Protein AF-0000000066264560 (afdb_homodimer)

GO terms:
  GO:0005576 extracellular region (C, EXP)

pLDDT: mean 88.4, std 17.58, range [31.19, 98.88]

InterPro domains:
  IPR000072 PDGF/VEGF domain [PF00341] (14-93)
  IPR000072 PDGF/VEGF domain [PS50278] (1-98)
  IPR000072 PDGF/VEGF domain [SM00141] (12-95)
  IPR000072 PDGF/VEGF domain [cd00135] (12-96)
  IPR023581 Platelet-derived growth factor, conserved site [PS00249] (37-49)
  IPR029034 Cystine-knot cytokine [G3DSA:2.10.90.10] (1-110)
  IPR029034 Cystine-knot cytokine [SSF57501] (2-97)
  IPR050507 Platelet-derived/Vascular endothelial growth factor [PTHR12025] (2-102)

Organism: Macrovipera lebetinus (NCBI:txid3148341)

Sequence (220 aa):
QVRPFPDVYQRSACQARETLVSILQEYPDEISDIFRPSCVAVLRCSGCCTDESLKCTPVGKHTVDMQIMRVNPRTQSSKMEVMKFTEHTACECRPRRKQGEPDGPKEKPRQVRPFPDVYQRSACQARETLVSILQEYPDEISDIFRPSCVAVLRCSGCCTDESLKCTPVGKHTVDMQIMRVNPRTQSSKMEVMKFTEHTACECRPRRKQGEPDGPKEKPR

Se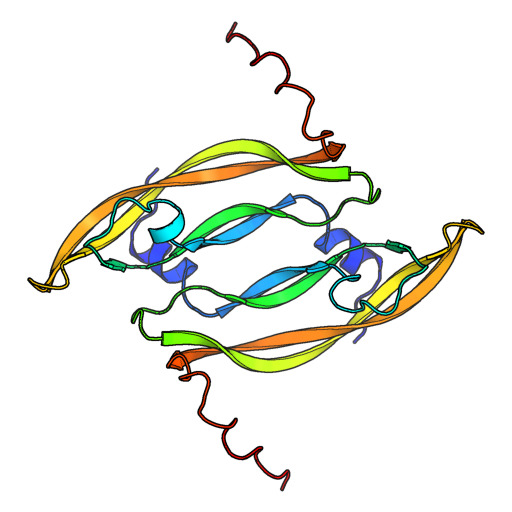condary structure (DSSP, 8-state):
-EEPHHHHHHHHBSEEEEEEEEHHHH-TT--S-EEESSEEEEEEEE-B-SSTTEEEEEEEEEEEEEEEEEE-TTT--EEEEEEEEEEEEEEEEEE---TTS---------/-EEPHHHHHHHHBSEEEEEEEEHHHH-TT--S-EEESSEEEEEEEE-B-SSTTEEEEEEEEEEEEEEEEEE-TTT--EEEEEEEEEEEEEEEEEE---TTS---------

Nearest PDB structures (foldseek):
  1wq8-assembly1_A  TM=9.262E-01  e=1.398E-14  Vipera aspis aspis
  1wq9-assembly1_B  TM=9.396E-01  e=4.574E-14  Daboia russelii russelii
  3p9w-assembly4_G  TM=9.650E-01  e=6.970E-11  Homo sapiens
  2gnn-assembly1_B  TM=9.079E-01  e=6.702E-10  Orf virus (strain NZ2)
  2c7w-assembly1_B  TM=8.916E-01  e=1.370E-08  Homo sapiens

Solvent-accessible surface area (backbone atoms only — not comparable to full-atom values): 12345 Å² total; per-residue (Å²): 124,68,41,48,45,71,60,41,40,63,62,14,42,50,33,58,36,75,39,70,42,49,45,55,75,76,37,63,83,60,66,85,51,47,51,44,57,41,25,38,59,34,32,38,46,36,47,33,36,94,50,80,70,31,36,42,34,67,78,30,72,49,74,43,38,35,35,34,34,39,32,34,75,89,78,67,46,71,44,83,39,77,45,80,43,72,26,33,75,35,44,43,69,37,70,62,71,62,88,81,64,74,82,71,83,74,79,71,79,126,122,68,42,51,45,71,59,42,41,63,62,14,43,50,34,58,36,74,37,71,42,50,45,55,77,77,39,63,84,59,66,87,50,47,52,44,56,41,26,38,59,34,31,37,47,37,46,34,37,94,49,79,70,31,36,43,35,68,77,31,69,47,78,43,39,33,36,35,33,39,31,34,76,87,77,67,45,71,46,83,40,76,45,78,43,72,26,34,76,35,45,42,70,36,68,62,70,62,87,79,64,73,80,72,84,73,79,71,78,127

Radius of gyration: 20.83 Å; Cα contacts (8 Å, |Δi|>4): 476; chains: 2; bounding box: 60×54×43 Å

Structure (mmCIF, N/CA/C/O backbone):
data_AF-0000000066264560-model_v1
#
loop_
_entity.id
_entity.type
_entity.pdbx_description
1 polymer 'Snake venom vascular endothelial growth factor toxin ICPP'
#
loop_
_atom_site.group_PDB
_atom_site.id
_atom_site.type_symbol
_atom_site.label_atom_id
_atom_site.label_alt_id
_atom_site.label_comp_id
_atom_site.label_asym_id
_atom_site.label_entity_id
_atom_site.label_seq_id
_atom_site.pdbx_PDB_ins_code
_atom_site.Cartn_x
_atom_site.Cartn_y
_atom_site.Cartn_z
_atom_site.occupancy
_atom_site.B_iso_or_equiv
_atom_site.auth_seq_id
_atom_site.auth_comp_id
_atom_site.auth_asym_id
_atom_site.auth_atom_id
_atom_site.pdbx_PDB_model_num
ATOM 1 N N . GLN A 1 1 ? -14.328 -15.008 -13.453 1 91.25 1 GLN A N 1
ATOM 2 C CA . GLN A 1 1 ? -13.383 -14.641 -14.5 1 91.25 1 GLN A CA 1
ATOM 3 C C . GLN A 1 1 ? -11.953 -14.672 -13.984 1 91.25 1 GLN A C 1
ATOM 5 O O . GLN A 1 1 ? -11.68 -14.219 -12.875 1 91.25 1 GLN A O 1
ATOM 10 N N . VAL A 1 2 ? -11.109 -15.375 -14.828 1 97.62 2 VAL A N 1
ATOM 11 C CA . VAL A 1 2 ? -9.703 -15.523 -14.461 1 97.62 2 VAL A CA 1
ATOM 12 C C . VAL A 1 2 ? -8.891 -14.383 -15.062 1 97.62 2 VAL A C 1
ATOM 14 O O . VAL A 1 2 ? -8.961 -14.133 -16.266 1 97.62 2 VAL A O 1
ATOM 17 N N . ARG A 1 3 ? -8.148 -13.703 -14.273 1 98.44 3 ARG A N 1
ATOM 18 C CA . ARG A 1 3 ? -7.223 -12.711 -14.805 1 98.44 3 ARG A CA 1
ATOM 19 C C . ARG A 1 3 ? -6.035 -13.375 -15.492 1 98.44 3 ARG A C 1
ATOM 21 O O . ARG A 1 3 ? -5.293 -14.133 -14.859 1 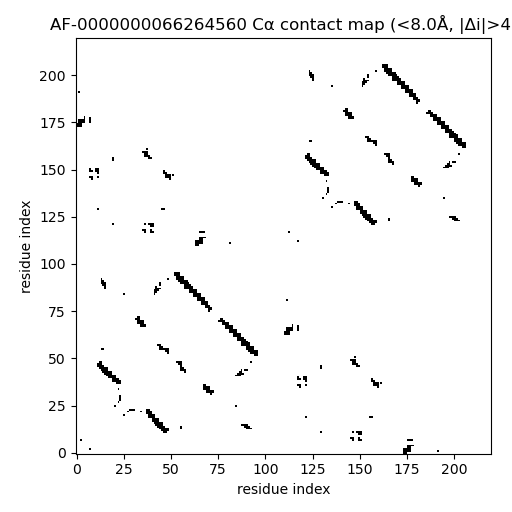98.44 3 ARG A O 1
ATOM 28 N N . PRO A 1 4 ? -5.91 -13.07 -16.719 1 98.62 4 PRO A N 1
ATOM 29 C CA . PRO A 1 4 ? -4.848 -13.758 -17.453 1 98.62 4 PRO A CA 1
ATOM 30 C C . PRO A 1 4 ? -3.451 -13.328 -17.016 1 98.62 4 PRO A C 1
ATOM 32 O O . PRO A 1 4 ? -3.268 -12.211 -16.531 1 98.62 4 PRO A O 1
ATOM 35 N N . PHE A 1 5 ? -2.494 -14.141 -17.359 1 98.25 5 PHE A N 1
ATOM 36 C CA . PHE A 1 5 ? -1.122 -14 -16.875 1 98.25 5 PHE A CA 1
ATOM 37 C C . PHE A 1 5 ? -0.534 -12.664 -17.312 1 98.25 5 PHE A C 1
ATOM 39 O O . PHE A 1 5 ? 0.018 -11.93 -16.484 1 98.25 5 PHE A O 1
ATOM 46 N N . PRO A 1 6 ? -0.645 -12.25 -18.547 1 98.31 6 PRO A N 1
ATOM 47 C CA . PRO A 1 6 ? -0.015 -10.984 -18.922 1 98.31 6 PRO A CA 1
ATOM 48 C C . PRO A 1 6 ? -0.553 -9.797 -18.125 1 98.31 6 PRO A C 1
ATOM 50 O O . PRO A 1 6 ? 0.197 -8.867 -17.812 1 98.31 6 PRO A O 1
ATOM 53 N N . ASP A 1 7 ? -1.806 -9.82 -17.844 1 98.44 7 ASP A N 1
ATOM 54 C CA . ASP A 1 7 ? -2.414 -8.758 -17.047 1 98.44 7 ASP A CA 1
ATOM 55 C C . ASP A 1 7 ? -1.883 -8.773 -15.609 1 98.44 7 ASP A C 1
ATOM 57 O O . ASP A 1 7 ? -1.538 -7.73 -15.062 1 98.44 7 ASP A O 1
ATOM 61 N N . VAL A 1 8 ? -1.825 -9.984 -15.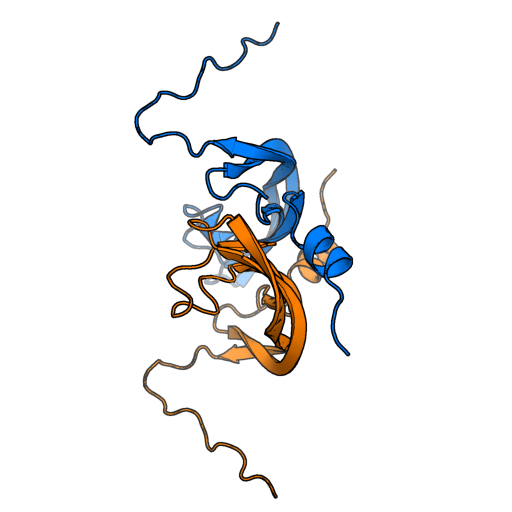062 1 98.75 8 VAL A N 1
ATOM 62 C CA . VAL A 1 8 ? -1.346 -10.141 -13.688 1 98.75 8 VAL A CA 1
ATOM 63 C C . VAL A 1 8 ? 0.097 -9.648 -13.586 1 98.75 8 VAL A C 1
ATOM 65 O O . VAL A 1 8 ? 0.444 -8.906 -12.664 1 98.75 8 VAL A O 1
ATOM 68 N N . TYR A 1 9 ? 0.882 -10.016 -14.57 1 98.19 9 TYR A N 1
ATOM 69 C CA . TYR A 1 9 ? 2.297 -9.664 -14.586 1 98.19 9 TYR A CA 1
ATOM 70 C C . TYR A 1 9 ? 2.48 -8.156 -14.703 1 98.19 9 TYR A C 1
ATOM 72 O O . TYR A 1 9 ? 3.23 -7.551 -13.93 1 98.19 9 TYR A O 1
ATOM 80 N N . GLN A 1 10 ? 1.801 -7.527 -15.57 1 98.31 10 GLN A N 1
ATOM 81 C CA . GLN A 1 10 ? 1.941 -6.102 -15.836 1 98.31 10 GLN A CA 1
ATOM 82 C C . GLN A 1 10 ? 1.521 -5.273 -14.625 1 98.31 10 GLN A C 1
ATOM 84 O O . GLN A 1 10 ? 2.172 -4.281 -14.281 1 98.31 10 GLN A O 1
ATOM 89 N N . ARG A 1 11 ? 0.532 -5.719 -13.961 1 98.5 11 ARG A N 1
ATOM 90 C CA . ARG A 1 11 ? -0.028 -4.945 -12.852 1 98.5 11 ARG A CA 1
ATOM 91 C C . ARG A 1 11 ? 0.834 -5.078 -11.602 1 98.5 11 ARG A C 1
ATOM 93 O O . ARG A 1 11 ? 0.672 -4.312 -10.648 1 98.5 11 ARG A O 1
ATOM 100 N N . SER A 1 12 ? 1.737 -6.023 -11.641 1 98.75 12 SER A N 1
ATOM 101 C CA . SER A 1 12 ? 2.523 -6.266 -10.438 1 98.75 12 SER A CA 1
ATOM 102 C C . SER A 1 12 ? 3.941 -5.727 -10.586 1 98.75 12 SER A C 1
ATOM 104 O O . SER A 1 12 ? 4.742 -5.805 -9.648 1 98.75 12 SER A O 1
ATOM 106 N N . ALA A 1 13 ? 4.203 -5.168 -11.734 1 98.56 13 ALA A N 1
ATOM 107 C CA . ALA A 1 13 ? 5.562 -4.727 -12.039 1 98.56 13 ALA A CA 1
ATOM 108 C C . ALA A 1 13 ? 5.996 -3.604 -11.102 1 98.56 13 ALA A C 1
ATOM 110 O O . ALA A 1 13 ? 5.168 -2.826 -10.625 1 98.56 13 ALA A O 1
ATOM 111 N N . CYS A 1 14 ? 7.305 -3.492 -10.836 1 98.81 14 CYS A N 1
ATOM 112 C CA . CYS A 1 14 ? 7.93 -2.459 -10.023 1 98.81 14 CYS A CA 1
ATOM 113 C C . CYS A 1 14 ? 7.676 -1.074 -10.602 1 98.81 14 CYS A C 1
ATOM 115 O O . CYS A 1 14 ? 8.148 -0.76 -11.695 1 98.81 14 CYS A O 1
ATOM 117 N N . GLN A 1 15 ? 6.973 -0.258 -9.875 1 98.69 15 GLN A N 1
ATOM 118 C CA . GLN A 1 15 ? 6.676 1.109 -10.289 1 98.69 15 GLN A CA 1
ATOM 119 C C . GLN A 1 15 ? 6.184 1.946 -9.109 1 98.69 15 GLN A C 1
ATOM 121 O O . GLN A 1 15 ? 5.898 1.41 -8.039 1 98.69 15 GLN A O 1
ATOM 126 N N . ALA A 1 16 ? 6.141 3.234 -9.32 1 98.81 16 ALA A N 1
ATOM 127 C CA . ALA A 1 16 ? 5.582 4.113 -8.297 1 98.81 16 ALA A CA 1
ATOM 128 C C . ALA A 1 16 ? 4.062 3.982 -8.234 1 98.81 16 ALA A C 1
ATOM 130 O O . ALA A 1 16 ? 3.383 4.043 -9.266 1 98.81 16 ALA A O 1
ATOM 131 N N . ARG A 1 17 ? 3.531 3.734 -7.102 1 98.62 17 ARG A N 1
ATOM 132 C CA . ARG A 1 17 ? 2.094 3.572 -6.902 1 98.62 17 ARG A CA 1
ATOM 133 C C . ARG A 1 17 ? 1.599 4.438 -5.75 1 98.62 17 ARG A C 1
ATOM 135 O O . ARG A 1 17 ? 2.342 4.707 -4.805 1 98.62 17 ARG A O 1
ATOM 142 N N . GLU A 1 18 ? 0.391 4.836 -5.891 1 98.31 18 GLU A N 1
ATOM 143 C CA . GLU A 1 18 ? -0.214 5.578 -4.789 1 98.31 18 GLU A CA 1
ATOM 144 C C . GLU A 1 18 ? -0.289 4.727 -3.525 1 98.31 18 GLU A C 1
ATOM 146 O O . GLU A 1 18 ? -0.787 3.598 -3.557 1 98.31 18 GLU A O 1
ATOM 151 N N . THR A 1 19 ? 0.197 5.27 -2.439 1 98.38 19 THR A N 1
ATOM 152 C CA . THR A 1 19 ? 0.245 4.613 -1.136 1 98.38 19 THR A CA 1
ATOM 153 C C . THR A 1 19 ? -0.196 5.574 -0.034 1 98.38 19 THR A C 1
ATOM 155 O O . THR A 1 19 ? 0.143 6.758 -0.062 1 98.38 19 THR A O 1
ATOM 158 N N . LEU A 1 20 ? -0.975 5.047 0.853 1 98.69 20 LEU A N 1
ATOM 159 C CA . LEU A 1 20 ? -1.379 5.863 1.994 1 98.69 20 LEU A CA 1
ATOM 160 C C . LEU A 1 20 ? -0.321 5.824 3.092 1 98.69 20 LEU A C 1
ATOM 162 O O . LEU A 1 20 ? 0.166 4.75 3.453 1 98.69 20 LEU A O 1
ATOM 166 N N . VAL A 1 21 ? 0.029 7 3.58 1 97.94 21 VAL A N 1
ATOM 167 C CA . VAL A 1 21 ? 1.021 7.074 4.648 1 97.94 21 VAL A CA 1
ATOM 168 C C . VAL A 1 21 ? 0.469 7.902 5.809 1 97.94 21 VAL A C 1
ATOM 170 O O . VAL A 1 21 ? -0.167 8.938 5.59 1 97.94 21 VAL A O 1
ATOM 173 N N . SER A 1 22 ? 0.713 7.379 7.012 1 96.06 22 SER A N 1
ATOM 174 C CA . SER A 1 22 ? 0.283 8.109 8.195 1 96.06 22 SER A CA 1
ATOM 175 C C . SER A 1 22 ? 1.101 9.383 8.383 1 96.06 22 SER A C 1
ATOM 177 O O . SER A 1 22 ? 2.33 9.359 8.289 1 96.06 22 SER A O 1
ATOM 179 N N . ILE A 1 23 ? 0.442 10.422 8.719 1 95.12 23 ILE A N 1
ATOM 180 C CA . ILE A 1 23 ? 1.147 11.68 8.945 1 95.12 23 ILE A CA 1
ATOM 181 C C . ILE A 1 23 ? 1.986 11.578 10.219 1 95.12 23 ILE A C 1
ATOM 183 O O . ILE A 1 23 ? 3.117 12.07 10.266 1 95.12 23 ILE A O 1
ATOM 187 N N . LEU A 1 24 ? 1.418 10.891 11.211 1 90.94 24 LEU A N 1
ATOM 188 C CA . LEU A 1 24 ? 2.129 10.734 12.477 1 90.94 24 LEU A CA 1
ATOM 189 C C . LEU A 1 24 ? 3.428 9.961 12.273 1 90.94 24 LEU A C 1
ATOM 191 O O . LEU A 1 24 ? 4.422 10.219 12.953 1 90.94 24 LEU A O 1
ATOM 195 N N . GLN A 1 25 ? 3.387 9.023 11.398 1 92.06 25 GLN A N 1
ATOM 196 C CA . GLN A 1 25 ? 4.594 8.25 11.117 1 92.06 25 GLN A CA 1
ATOM 197 C C . GLN A 1 25 ? 5.613 9.086 10.352 1 92.06 25 GLN A C 1
ATOM 199 O O . GLN A 1 25 ? 6.82 8.938 10.539 1 92.06 25 GLN A O 1
ATOM 204 N N . GLU A 1 26 ? 5.148 9.93 9.5 1 94.19 26 GLU A N 1
ATOM 205 C CA . GLU A 1 26 ? 6.016 10.797 8.703 1 94.19 26 GLU A CA 1
ATOM 206 C C . GLU A 1 26 ? 6.559 11.945 9.547 1 94.19 26 GLU A C 1
ATOM 208 O O . GLU A 1 26 ? 7.637 12.469 9.266 1 94.19 26 GLU A O 1
ATOM 213 N N . TYR A 1 27 ? 5.785 12.305 10.547 1 91.81 27 TYR A N 1
ATOM 214 C CA . TYR A 1 27 ? 6.129 13.398 11.445 1 91.81 27 TYR A CA 1
ATOM 215 C C . TYR A 1 27 ? 5.961 12.984 12.898 1 91.81 27 TYR A C 1
ATOM 217 O O . TYR A 1 27 ? 5.105 13.523 13.609 1 91.81 27 TYR A O 1
ATOM 225 N N . PRO A 1 28 ? 6.809 12.141 13.398 1 86.69 28 PRO A N 1
ATOM 226 C CA . PRO A 1 28 ? 6.637 11.578 14.742 1 86.69 28 PRO A CA 1
ATOM 227 C C . PRO A 1 28 ? 6.789 12.617 15.844 1 86.69 28 PRO A C 1
ATOM 229 O O . PRO A 1 28 ? 6.262 12.438 16.938 1 86.69 28 PRO A O 1
ATOM 232 N N . ASP A 1 29 ? 7.449 13.594 15.625 1 78.75 29 ASP A N 1
ATOM 233 C CA . ASP A 1 29 ? 7.723 14.602 16.641 1 78.75 29 ASP A CA 1
ATOM 234 C C . ASP A 1 29 ? 6.535 15.547 16.812 1 78.75 29 ASP A C 1
ATOM 236 O O . ASP A 1 29 ? 6.504 16.344 17.75 1 78.75 29 ASP A O 1
ATOM 240 N N . GLU A 1 30 ? 5.645 15.398 15.945 1 63.72 30 GLU A N 1
ATOM 241 C CA . GLU A 1 30 ? 4.469 16.266 16.016 1 63.72 30 GLU A CA 1
ATOM 242 C C . GLU A 1 30 ? 3.414 15.68 16.953 1 63.72 30 GLU A C 1
ATOM 244 O O . GLU A 1 30 ? 2.367 15.211 16.5 1 63.72 30 GLU A O 1
ATOM 249 N N . ILE A 1 31 ? 3.779 15.391 18.328 1 64 31 ILE A N 1
ATOM 250 C CA . ILE A 1 31 ? 3.162 14.547 19.344 1 64 31 ILE A CA 1
ATOM 251 C C . ILE A 1 31 ? 1.762 15.062 19.656 1 64 31 ILE A C 1
ATOM 253 O O . ILE A 1 31 ? 0.806 14.289 19.719 1 64 31 ILE A O 1
ATOM 257 N N . SER A 1 32 ? 1.652 16.344 20.016 1 66.19 32 SER A N 1
ATOM 258 C CA . SER A 1 32 ? 0.467 16.625 20.812 1 66.19 32 SER A CA 1
ATOM 259 C C . SER A 1 32 ? -0.719 17 19.938 1 66.19 32 SER A C 1
ATOM 261 O O . SER A 1 32 ? -1.839 17.156 20.422 1 66.19 32 SER A O 1
ATOM 263 N N . ASP A 1 33 ? -0.621 16.891 18.516 1 77.56 33 ASP A N 1
ATOM 264 C CA . ASP A 1 33 ? -1.732 17.359 17.688 1 77.56 33 ASP A CA 1
ATOM 265 C C . ASP A 1 33 ? -2.277 16.234 16.812 1 77.56 33 ASP A C 1
ATOM 267 O O . ASP A 1 33 ? -1.608 15.219 16.609 1 77.56 33 ASP A O 1
ATOM 271 N N . ILE A 1 34 ? -3.592 16.359 16.578 1 89.44 34 ILE A N 1
ATOM 272 C CA . ILE A 1 34 ? -4.273 15.484 15.633 1 89.44 34 ILE A CA 1
ATOM 273 C C . ILE A 1 34 ? -4.266 16.125 14.25 1 89.44 34 ILE A C 1
ATOM 275 O O . ILE A 1 34 ? -4.492 17.328 14.109 1 89.44 34 ILE A O 1
ATOM 279 N N . PHE A 1 35 ? -3.98 15.406 13.234 1 93 35 PHE A N 1
ATOM 280 C CA . PHE A 1 35 ? -3.992 15.898 11.859 1 93 35 PHE A CA 1
ATOM 281 C C . PHE A 1 35 ? -5.215 15.383 11.109 1 93 35 PHE A C 1
ATOM 283 O O . PHE A 1 35 ? -5.621 14.234 11.297 1 93 35 PHE A O 1
ATOM 290 N N . ARG A 1 36 ? -5.684 16.328 10.273 1 94.56 36 ARG A N 1
ATOM 291 C CA . ARG A 1 36 ? -6.766 15.945 9.367 1 94.56 36 ARG A CA 1
ATOM 292 C C . ARG A 1 36 ? -6.41 16.266 7.922 1 94.56 36 ARG A C 1
ATOM 294 O O . ARG A 1 36 ? -6.191 17.438 7.578 1 94.56 36 ARG A O 1
ATOM 301 N N . PRO A 1 37 ? -6.477 15.328 7.02 1 96.88 37 PRO A N 1
ATOM 302 C CA . PRO A 1 37 ? -6.57 13.906 7.383 1 96.88 37 PRO A CA 1
ATOM 303 C C . PRO A 1 37 ? -5.355 13.414 8.164 1 96.88 37 PRO A C 1
ATOM 305 O O . PRO A 1 37 ? -4.355 14.133 8.273 1 96.88 37 PRO A O 1
ATOM 308 N N . SER A 1 38 ? -5.52 12.227 8.75 1 95.69 38 SER A N 1
ATOM 309 C CA . SER A 1 38 ? -4.422 11.68 9.539 1 95.69 38 SER A CA 1
ATOM 310 C C . SER A 1 38 ? -3.443 10.906 8.656 1 95.69 38 SER A C 1
ATOM 312 O O . SER A 1 38 ? -2.4 10.453 9.133 1 95.69 38 SER A O 1
ATOM 314 N N . CYS A 1 39 ? -3.82 10.664 7.379 1 97.75 39 CYS A N 1
ATOM 315 C CA . CYS A 1 39 ? -2.934 10.039 6.402 1 97.75 39 CYS A CA 1
ATOM 316 C C . CYS A 1 39 ? -3.025 10.75 5.055 1 97.75 39 CYS A C 1
ATOM 318 O O . CYS A 1 39 ? -3.938 11.547 4.828 1 97.75 39 CYS A O 1
ATOM 320 N N . VAL A 1 40 ? -2.059 10.531 4.188 1 98.69 40 VAL A N 1
ATOM 321 C CA . VAL A 1 40 ? -2.066 11.156 2.867 1 98.69 40 VAL A CA 1
ATOM 322 C C . VAL A 1 40 ? -1.654 10.133 1.809 1 98.69 40 VAL A C 1
ATOM 324 O O . VAL A 1 40 ? -0.968 9.156 2.113 1 98.69 40 VAL A O 1
ATOM 327 N N . ALA A 1 41 ? -2.057 10.367 0.635 1 98.75 41 ALA A N 1
ATOM 328 C CA . ALA A 1 41 ? -1.677 9.539 -0.503 1 98.75 41 ALA A CA 1
ATOM 329 C C . ALA A 1 41 ? -0.423 10.078 -1.185 1 98.75 41 ALA A C 1
ATOM 331 O O . ALA A 1 41 ? -0.375 11.25 -1.571 1 98.75 41 ALA A O 1
ATOM 332 N N . VAL A 1 42 ? 0.535 9.289 -1.307 1 98.75 42 VAL A N 1
ATOM 333 C CA . VAL A 1 42 ? 1.776 9.656 -1.979 1 98.75 42 VAL A CA 1
ATOM 334 C C . VAL A 1 42 ? 2.205 8.539 -2.926 1 98.75 42 VAL A C 1
ATOM 336 O O . VAL A 1 42 ? 1.818 7.379 -2.744 1 98.75 42 VAL A O 1
ATOM 339 N N . LEU A 1 43 ? 3.006 8.906 -3.895 1 98.81 43 LEU A N 1
ATOM 340 C CA . LEU A 1 43 ? 3.57 7.91 -4.797 1 98.81 43 LEU A CA 1
ATOM 341 C C . LEU A 1 43 ? 4.797 7.25 -4.18 1 98.81 43 LEU A C 1
ATOM 343 O O . LEU A 1 43 ? 5.762 7.934 -3.82 1 98.81 43 LEU A O 1
ATOM 347 N N . ARG A 1 44 ? 4.785 5.922 -4.047 1 98.81 44 ARG A N 1
ATOM 348 C CA . ARG A 1 44 ? 5.891 5.129 -3.516 1 98.81 44 ARG A CA 1
ATOM 349 C C . ARG A 1 44 ? 6.152 3.902 -4.383 1 98.81 44 ARG A C 1
ATOM 351 O O . ARG A 1 44 ? 5.215 3.275 -4.879 1 98.81 44 ARG A O 1
ATOM 358 N N . CYS A 1 45 ? 7.398 3.557 -4.555 1 98.88 45 CYS A N 1
ATOM 359 C CA . CYS A 1 45 ? 7.762 2.395 -5.359 1 98.88 45 CYS A CA 1
ATOM 360 C C . CYS A 1 45 ? 7.266 1.107 -4.711 1 98.88 45 CYS A C 1
ATOM 362 O O . CYS A 1 45 ? 7.512 0.868 -3.527 1 98.88 45 CYS A O 1
ATOM 364 N N . SER A 1 46 ? 6.617 0.302 -5.477 1 98.5 46 SER A N 1
ATOM 365 C CA . SER A 1 46 ? 6.121 -1.004 -5.051 1 98.5 46 SER A CA 1
ATOM 366 C C . SER A 1 46 ? 6.043 -1.974 -6.227 1 98.5 46 SER A C 1
ATOM 368 O O . SER A 1 46 ? 6.316 -1.599 -7.367 1 98.5 46 SER A O 1
ATOM 370 N N . GLY A 1 47 ? 5.629 -3.225 -5.871 1 98.5 47 GLY A N 1
ATOM 371 C CA . GLY A 1 47 ? 5.641 -4.277 -6.875 1 98.5 47 GLY A CA 1
ATOM 372 C C . GLY A 1 47 ? 6.816 -5.227 -6.73 1 98.5 47 GLY A C 1
ATOM 373 O O . GLY A 1 47 ? 7.57 -5.145 -5.762 1 98.5 47 GLY A O 1
ATOM 374 N N . CYS A 1 48 ? 6.867 -6.164 -7.691 1 98.06 48 CYS A N 1
ATOM 375 C CA . CYS A 1 48 ? 7.898 -7.191 -7.582 1 98.06 48 CYS A CA 1
ATOM 376 C C . CYS A 1 48 ? 8.758 -7.238 -8.844 1 98.06 48 CYS A C 1
ATOM 378 O O . CYS A 1 48 ? 8.383 -6.68 -9.875 1 98.06 48 CYS A O 1
ATOM 380 N N . CYS A 1 49 ? 9.922 -7.754 -8.633 1 97.25 49 CYS A N 1
ATOM 381 C CA . CYS A 1 49 ? 10.891 -7.902 -9.719 1 97.25 49 CYS A CA 1
ATOM 382 C C . CYS A 1 49 ? 10.859 -9.312 -10.281 1 97.25 49 CYS A C 1
ATOM 384 O O . CYS A 1 49 ? 10.438 -10.25 -9.602 1 97.25 49 CYS A O 1
ATOM 386 N N . THR A 1 50 ? 11.219 -9.492 -11.531 1 92 50 THR A N 1
ATOM 387 C CA . THR A 1 50 ? 11.266 -10.812 -12.156 1 92 50 THR A CA 1
ATOM 388 C C . THR A 1 50 ? 12.266 -11.711 -11.43 1 92 50 THR A C 1
ATOM 390 O O . THR A 1 50 ? 12.008 -12.898 -11.227 1 92 50 THR A O 1
ATOM 393 N N . ASP A 1 51 ? 13.312 -11.109 -11.094 1 89.25 51 ASP A N 1
ATOM 394 C CA . ASP A 1 51 ? 14.336 -11.797 -10.305 1 89.25 51 ASP A CA 1
ATOM 395 C C . ASP A 1 51 ? 14.133 -11.562 -8.812 1 89.25 51 ASP A C 1
ATOM 397 O O . ASP A 1 51 ? 14.172 -10.414 -8.352 1 89.25 51 ASP A O 1
ATOM 401 N N . GLU A 1 52 ? 14.031 -12.594 -8.086 1 86.12 52 GLU A N 1
ATOM 402 C CA . GLU A 1 52 ? 13.703 -12.492 -6.668 1 86.12 52 GLU A CA 1
ATOM 403 C C . GLU A 1 52 ? 14.859 -11.883 -5.879 1 86.12 52 GLU A C 1
ATOM 405 O O . GLU A 1 52 ? 14.68 -11.461 -4.734 1 86.12 52 GLU A O 1
ATOM 410 N N . SER A 1 53 ? 16.078 -11.977 -6.445 1 90.56 53 SER A N 1
ATOM 411 C CA . SER A 1 53 ? 17.234 -11.383 -5.773 1 90.56 53 SER A CA 1
ATOM 412 C C . SER A 1 53 ? 17.188 -9.859 -5.848 1 90.56 53 SER A C 1
ATOM 414 O O . SER A 1 53 ? 17.969 -9.18 -5.191 1 90.56 53 SER A O 1
ATOM 416 N N . LEU A 1 54 ? 16.328 -9.352 -6.617 1 95.69 54 LEU A N 1
ATOM 417 C CA . LEU A 1 54 ? 16.203 -7.91 -6.793 1 95.69 54 LEU A CA 1
ATOM 418 C C . LEU A 1 54 ? 15.055 -7.359 -5.961 1 95.69 54 LEU A C 1
ATOM 420 O O . LEU A 1 54 ? 14.109 -8.086 -5.637 1 95.69 54 LEU A O 1
ATOM 424 N N . LYS A 1 55 ? 15.156 -6.168 -5.633 1 97.31 55 LYS A N 1
ATOM 425 C CA . LYS A 1 55 ? 14.117 -5.461 -4.895 1 97.31 55 LYS A CA 1
ATOM 426 C C . LYS A 1 55 ? 13.703 -4.184 -5.617 1 97.31 55 LYS A C 1
ATOM 428 O O . LYS A 1 55 ? 14.547 -3.496 -6.207 1 97.31 55 LYS A O 1
ATOM 433 N N . CYS A 1 56 ? 12.469 -3.871 -5.648 1 98.5 56 CYS A N 1
ATOM 434 C CA . CYS A 1 56 ? 11.945 -2.637 -6.215 1 98.5 56 CYS A CA 1
ATOM 435 C C . CYS A 1 56 ? 12.352 -1.432 -5.375 1 98.5 56 CYS A C 1
ATOM 437 O O . CYS A 1 56 ? 11.93 -1.305 -4.223 1 98.5 56 CYS A O 1
ATOM 439 N N . THR A 1 57 ? 13.078 -0.51 -5.949 1 98.5 57 THR A N 1
ATOM 440 C CA . THR A 1 57 ? 13.664 0.567 -5.16 1 98.5 57 THR A CA 1
ATOM 441 C C . THR A 1 57 ? 13.484 1.911 -5.859 1 98.5 57 THR A C 1
ATOM 443 O O . THR A 1 57 ? 13.531 1.991 -7.09 1 98.5 57 THR A O 1
ATOM 446 N N . PRO A 1 58 ? 13.297 3.002 -5.07 1 98.56 58 PRO A N 1
ATOM 447 C CA . PRO A 1 58 ? 13.195 4.328 -5.684 1 98.56 58 PRO A CA 1
ATOM 448 C C . PRO A 1 58 ? 14.531 4.828 -6.23 1 98.56 58 PRO A C 1
ATOM 450 O O . PRO A 1 58 ? 15.562 4.695 -5.566 1 98.56 58 PRO A O 1
ATOM 453 N N . VAL A 1 59 ? 14.523 5.391 -7.363 1 98.69 59 VAL A N 1
ATOM 454 C CA . VAL A 1 59 ? 15.734 5.977 -7.93 1 98.69 59 VAL A CA 1
ATOM 455 C C . VAL A 1 59 ? 15.484 7.445 -8.266 1 98.69 59 VAL A C 1
ATOM 457 O O . VAL A 1 59 ? 16.391 8.148 -8.719 1 98.69 59 VAL A O 1
ATOM 460 N N . GLY A 1 60 ? 14.281 7.914 -8.125 1 98.69 60 GLY A N 1
ATOM 461 C CA . GLY A 1 60 ? 13.875 9.312 -8.227 1 98.69 60 GLY A CA 1
ATOM 462 C C . GLY A 1 60 ? 12.852 9.711 -7.184 1 98.69 60 GLY A C 1
ATOM 463 O O . GLY A 1 60 ? 11.945 8.938 -6.855 1 98.69 60 GLY A O 1
ATOM 464 N N . LYS A 1 61 ? 13.102 10.836 -6.672 1 98.69 61 LYS A N 1
ATOM 465 C CA . LYS A 1 61 ? 12.188 11.344 -5.656 1 98.69 61 LYS A CA 1
ATOM 466 C C . LYS A 1 61 ? 11.945 12.836 -5.832 1 98.69 61 LYS A C 1
ATOM 468 O O . LYS A 1 61 ? 12.758 13.531 -6.453 1 98.69 61 LYS A O 1
ATOM 473 N N . HIS A 1 62 ? 10.836 13.32 -5.336 1 98.25 62 HIS A N 1
ATOM 474 C CA . HIS A 1 62 ? 10.586 14.75 -5.18 1 98.25 62 HIS A CA 1
ATOM 475 C C . HIS A 1 62 ? 9.664 15.016 -3.994 1 98.25 62 HIS A C 1
ATOM 477 O O . HIS A 1 62 ? 9.031 14.102 -3.475 1 98.25 62 HIS A O 1
ATOM 483 N N . THR A 1 63 ? 9.695 16.219 -3.596 1 98.38 63 THR A N 1
ATOM 484 C CA . THR A 1 63 ? 8.898 16.625 -2.445 1 98.38 63 THR A CA 1
ATOM 485 C C . THR A 1 63 ? 7.59 17.266 -2.898 1 98.38 63 THR A C 1
ATOM 487 O O . THR A 1 63 ? 7.57 18.047 -3.857 1 98.38 63 THR A O 1
ATOM 490 N N . VAL A 1 64 ? 6.551 17.016 -2.254 1 98.62 64 VAL A N 1
ATOM 491 C CA . VAL A 1 64 ? 5.254 17.609 -2.543 1 98.62 64 VAL A CA 1
ATOM 492 C C . VAL A 1 64 ? 4.723 18.328 -1.3 1 98.62 64 VAL A C 1
ATOM 494 O O . VAL A 1 64 ? 4.941 17.859 -0.176 1 98.62 64 VAL A O 1
ATOM 497 N N . ASP A 1 65 ? 4.078 19.406 -1.573 1 98.69 65 ASP A N 1
ATOM 498 C CA . ASP A 1 65 ? 3.434 20.172 -0.509 1 98.69 65 ASP A CA 1
ATOM 499 C C . ASP A 1 65 ? 1.94 19.875 -0.438 1 98.69 65 ASP A C 1
ATOM 501 O O . ASP A 1 65 ? 1.244 19.906 -1.455 1 98.69 65 ASP A O 1
ATOM 505 N N . MET A 1 66 ? 1.495 19.625 0.751 1 98.62 66 MET A N 1
ATOM 506 C CA . MET A 1 66 ? 0.077 19.328 0.932 1 98.62 66 MET A CA 1
ATOM 507 C C . MET A 1 66 ? -0.517 20.172 2.057 1 98.62 66 MET A C 1
ATOM 509 O O . MET A 1 66 ? 0.123 20.375 3.09 1 98.62 66 MET A O 1
ATOM 513 N N . GLN A 1 67 ? -1.685 20.641 1.793 1 98.56 67 GLN A N 1
ATOM 514 C CA . GLN A 1 67 ? -2.412 21.328 2.852 1 98.56 67 GLN A CA 1
ATOM 515 C C . GLN A 1 67 ? -3.086 20.344 3.795 1 98.56 67 GLN A C 1
ATOM 517 O O . GLN A 1 67 ? -3.812 19.453 3.354 1 98.56 67 GLN A O 1
ATOM 522 N N . ILE A 1 68 ? -2.832 20.578 5.055 1 96.94 68 ILE A N 1
ATOM 523 C CA . ILE A 1 68 ? -3.342 19.703 6.105 1 96.94 68 ILE A CA 1
ATOM 524 C C . ILE A 1 68 ? -3.953 20.547 7.223 1 96.94 68 ILE A C 1
ATOM 526 O O . ILE A 1 68 ? -3.584 21.703 7.406 1 96.94 68 ILE A O 1
ATOM 530 N N . MET A 1 69 ? -4.891 20 7.898 1 95.56 69 MET A N 1
ATOM 531 C CA . MET A 1 69 ? -5.461 20.672 9.07 1 95.56 69 MET A CA 1
ATOM 532 C C . MET A 1 69 ? -4.895 20.078 10.359 1 95.56 69 MET A C 1
ATOM 534 O O . MET A 1 69 ? -4.949 18.875 10.57 1 95.56 69 MET A O 1
ATOM 538 N N . ARG A 1 70 ? -4.406 20.969 11.141 1 92.25 70 ARG A N 1
ATOM 539 C CA . ARG A 1 70 ? -3.947 20.594 12.477 1 92.25 70 ARG A CA 1
ATOM 540 C C . ARG A 1 70 ? -4.984 20.953 13.531 1 92.25 70 ARG A C 1
ATOM 542 O O . ARG A 1 70 ? -5.449 22.094 13.594 1 92.25 70 ARG A O 1
ATOM 549 N N . VAL A 1 71 ? -5.273 19.984 14.336 1 90.25 71 VAL A N 1
ATOM 550 C CA . VAL A 1 71 ? -6.32 20.219 15.328 1 90.25 71 VAL A CA 1
ATOM 551 C C . VAL A 1 71 ? -5.754 20.016 16.734 1 90.25 71 VAL A C 1
ATOM 553 O O . VAL A 1 71 ? -5.141 19 17.031 1 90.25 71 VAL A O 1
ATOM 556 N N . ASN A 1 72 ? -5.902 20.969 17.578 1 87.06 72 ASN A N 1
ATOM 557 C CA . ASN A 1 72 ? -5.594 20.844 19 1 87.06 72 ASN A CA 1
ATOM 558 C C . ASN A 1 72 ? -6.734 20.172 19.766 1 87.06 72 ASN A C 1
ATOM 560 O O . ASN A 1 72 ? -7.832 20.734 19.859 1 87.06 72 ASN A O 1
ATOM 564 N N . PRO A 1 73 ? -6.422 19.047 20.203 1 82.31 73 PRO A N 1
ATOM 565 C CA . PRO A 1 73 ? -7.527 18.344 20.844 1 82.31 73 PRO A CA 1
ATOM 566 C C . PRO A 1 73 ? -7.98 19.016 22.141 1 82.31 73 PRO A C 1
ATOM 568 O O . PRO A 1 73 ? -9.125 18.828 22.578 1 82.31 73 PRO A O 1
ATOM 571 N N . ARG A 1 74 ? -7.168 19.719 22.828 1 86.19 74 ARG A N 1
ATOM 572 C CA . ARG A 1 74 ? -7.484 20.375 24.094 1 86.19 74 ARG A CA 1
ATOM 573 C C . ARG A 1 74 ? -8.336 21.625 23.859 1 86.19 74 ARG A C 1
ATOM 575 O O . ARG A 1 74 ? -9.383 21.781 24.5 1 86.19 74 ARG A O 1
ATOM 582 N N . THR A 1 75 ? -7.98 22.422 22.891 1 88.06 75 THR A N 1
ATOM 583 C CA . THR A 1 75 ? -8.656 23.688 22.656 1 88.06 75 THR A CA 1
ATOM 584 C C . THR A 1 75 ? -9.672 23.562 21.531 1 88.06 75 THR A C 1
ATOM 586 O O . THR A 1 75 ? -10.516 24.438 21.344 1 88.06 75 THR A O 1
ATOM 589 N N . GLN A 1 76 ? -9.609 22.469 20.75 1 85 76 GLN A N 1
ATOM 590 C CA . GLN A 1 76 ? -10.461 22.234 19.578 1 85 76 GLN A CA 1
ATOM 591 C C . GLN A 1 76 ? -10.227 23.281 18.5 1 85 76 GLN A C 1
ATOM 593 O O . GLN A 1 76 ? -11.102 23.516 17.656 1 85 76 GLN A O 1
ATOM 598 N N . SER A 1 77 ? -9.164 23.984 18.672 1 90.81 77 SER A N 1
ATOM 599 C CA . SER A 1 77 ? -8.766 24.922 17.625 1 90.81 77 SER A CA 1
ATOM 600 C C . SER A 1 77 ? -8.07 24.203 16.469 1 90.81 77 SER A C 1
ATOM 602 O O . SER A 1 77 ? -7.414 23.172 16.688 1 90.81 77 SER A O 1
ATOM 604 N N . SER A 1 78 ? -8.352 24.688 15.242 1 92.31 78 SER A N 1
ATOM 605 C CA . SER A 1 78 ? -7.742 24.062 14.07 1 92.31 78 SER A CA 1
ATOM 606 C C . SER A 1 78 ? -6.996 25.109 13.234 1 92.31 78 SER A C 1
ATOM 608 O O . SER A 1 78 ? -7.371 26.281 13.211 1 92.31 78 SER A O 1
ATOM 610 N N . LYS A 1 79 ? -5.926 24.672 12.688 1 94.06 79 LYS A N 1
ATOM 611 C CA . LYS A 1 79 ? -5.117 25.5 11.797 1 94.06 79 LYS A CA 1
ATOM 612 C C . LYS A 1 79 ? -4.742 24.75 10.531 1 94.06 79 LYS A C 1
ATOM 614 O O . LYS A 1 79 ? -4.391 23.562 10.578 1 94.06 79 LYS A O 1
ATOM 619 N N . MET A 1 80 ? -4.84 25.5 9.398 1 96.31 80 MET A N 1
ATOM 620 C CA . MET A 1 80 ? -4.371 24.938 8.133 1 96.31 80 MET A CA 1
ATOM 621 C C . MET A 1 80 ? -2.852 25.031 8.031 1 96.31 80 MET A C 1
ATOM 623 O O . MET A 1 80 ? -2.268 26.078 8.328 1 96.31 80 MET A O 1
ATOM 627 N N . GLU A 1 81 ? -2.299 23.938 7.648 1 95.06 81 GLU A N 1
ATOM 628 C CA . GLU A 1 81 ? -0.844 23.875 7.547 1 95.06 81 GLU A CA 1
ATOM 629 C C . GLU A 1 81 ? -0.405 23.172 6.266 1 95.06 81 GLU A C 1
ATOM 631 O O . GLU A 1 81 ? -1.115 22.312 5.758 1 95.06 81 GLU A O 1
ATOM 636 N N . VAL A 1 82 ? 0.72 23.672 5.754 1 97.62 82 VAL A N 1
ATOM 637 C CA . VAL A 1 82 ? 1.32 22.984 4.613 1 97.62 82 VAL A CA 1
ATOM 638 C C . VAL A 1 82 ? 2.443 22.078 5.09 1 97.62 82 VAL A C 1
ATOM 640 O O . VAL A 1 82 ? 3.355 22.516 5.793 1 97.62 82 VAL A O 1
ATOM 643 N N . MET A 1 83 ? 2.375 20.844 4.738 1 96.38 83 MET A N 1
ATOM 644 C CA . MET A 1 83 ? 3.393 19.859 5.102 1 96.38 83 MET A CA 1
ATOM 645 C C . MET A 1 83 ? 4.035 19.25 3.859 1 96.38 83 MET A C 1
ATOM 647 O O . MET A 1 83 ? 3.416 19.203 2.797 1 96.38 83 MET A O 1
ATOM 651 N N . LYS A 1 84 ? 5.242 18.797 4.047 1 97.94 84 LYS A N 1
ATOM 652 C CA . LYS A 1 84 ? 6.004 18.219 2.941 1 97.94 84 LYS A CA 1
ATOM 653 C C . LYS A 1 84 ? 6.027 16.703 3.025 1 97.94 84 LYS A C 1
ATOM 655 O O . LYS A 1 84 ? 6.176 16.125 4.113 1 97.94 84 LYS A O 1
ATOM 660 N N . PHE A 1 85 ? 5.895 16.094 1.888 1 98.38 85 PHE A N 1
ATOM 661 C CA . PHE A 1 85 ? 5.996 14.648 1.802 1 98.38 85 PHE A CA 1
ATOM 662 C C . PHE A 1 85 ? 6.844 14.227 0.607 1 98.38 85 PHE A C 1
ATOM 664 O O . PHE A 1 85 ? 6.953 14.969 -0.372 1 98.38 85 PHE A O 1
ATOM 671 N N . THR A 1 86 ? 7.402 13.125 0.714 1 98.5 86 THR A N 1
ATOM 672 C CA . THR A 1 86 ? 8.234 12.609 -0.365 1 98.5 86 THR A CA 1
ATOM 673 C C . THR A 1 86 ? 7.426 11.695 -1.283 1 98.5 86 THR A C 1
ATOM 675 O O . THR A 1 86 ? 6.68 10.836 -0.812 1 98.5 86 THR A O 1
ATOM 678 N N . GLU A 1 87 ? 7.602 11.922 -2.574 1 98.75 87 GLU A N 1
ATOM 679 C CA . GLU A 1 87 ? 7.055 11.016 -3.58 1 98.75 87 GLU A CA 1
ATOM 680 C C . GLU A 1 87 ? 8.156 10.438 -4.465 1 98.75 87 GLU A C 1
ATOM 682 O O . GLU A 1 87 ? 9.148 11.117 -4.75 1 98.75 87 GLU A O 1
ATOM 687 N N . HIS A 1 88 ? 7.961 9.219 -4.777 1 98.88 88 HIS A N 1
ATOM 688 C CA . HIS A 1 88 ? 8.883 8.562 -5.695 1 98.88 88 HIS A CA 1
ATOM 689 C C . HIS A 1 88 ? 8.484 8.812 -7.148 1 98.88 88 HIS A C 1
ATOM 691 O O . HIS A 1 88 ? 7.309 8.727 -7.5 1 98.88 88 HIS A O 1
ATOM 697 N N . THR A 1 89 ? 9.492 9.117 -7.996 1 98.75 89 THR A N 1
ATOM 698 C CA . THR A 1 89 ? 9.18 9.484 -9.375 1 98.75 89 THR A CA 1
ATOM 699 C C . THR A 1 89 ? 9.695 8.43 -10.344 1 98.75 89 THR A C 1
ATOM 701 O O . THR A 1 89 ? 9.32 8.422 -11.523 1 98.75 89 THR A O 1
ATOM 704 N N . ALA A 1 90 ? 10.609 7.637 -9.836 1 98.88 90 ALA A N 1
ATOM 705 C CA . ALA A 1 90 ? 11.172 6.555 -10.641 1 98.88 90 ALA A CA 1
ATOM 706 C C . ALA A 1 90 ? 11.586 5.379 -9.758 1 98.88 90 ALA A C 1
ATOM 708 O O . ALA A 1 90 ? 12 5.566 -8.617 1 98.88 90 ALA A O 1
ATOM 709 N N . CYS A 1 91 ? 11.461 4.215 -10.281 1 98.88 91 CYS A N 1
ATOM 710 C CA . CYS A 1 91 ? 11.758 2.988 -9.555 1 98.88 91 CYS A CA 1
ATOM 711 C C . CYS A 1 91 ? 12.562 2.021 -10.414 1 98.88 91 CYS A C 1
ATOM 713 O O . CYS A 1 91 ? 12.43 2.016 -11.633 1 98.88 91 CYS A O 1
ATOM 715 N N . GLU A 1 92 ? 13.375 1.279 -9.75 1 98.69 92 GLU A N 1
ATOM 716 C CA . GLU A 1 92 ? 14.141 0.242 -10.438 1 98.69 92 GLU A CA 1
ATOM 717 C C . GLU A 1 92 ? 14.328 -0.982 -9.539 1 98.69 92 GLU A C 1
ATOM 719 O O . GLU A 1 92 ? 14.391 -0.861 -8.32 1 98.69 92 GLU A O 1
ATOM 724 N N . CYS A 1 93 ? 14.352 -2.16 -10.195 1 98.44 93 CYS A N 1
ATOM 725 C CA . CYS A 1 93 ? 14.781 -3.367 -9.5 1 98.44 93 CYS A CA 1
ATOM 726 C C . CYS A 1 93 ? 16.297 -3.396 -9.336 1 98.44 93 CYS A C 1
ATOM 728 O O . CYS A 1 93 ? 17.031 -3.451 -10.328 1 98.44 93 CYS A O 1
ATOM 730 N N . ARG A 1 94 ? 16.672 -3.324 -8.109 1 97.69 94 ARG A N 1
ATOM 731 C CA . ARG A 1 94 ? 18.094 -3.293 -7.797 1 97.69 94 ARG A CA 1
ATOM 732 C C . ARG A 1 94 ? 18.453 -4.391 -6.805 1 97.69 94 ARG A C 1
ATOM 734 O O . ARG A 1 94 ? 17.609 -4.855 -6.043 1 97.69 94 ARG A O 1
ATOM 741 N N . PRO A 1 95 ? 19.734 -4.879 -6.863 1 95.25 95 PRO A N 1
ATOM 742 C CA . PRO A 1 95 ? 20.141 -5.914 -5.906 1 95.25 95 PRO A CA 1
ATOM 743 C C . PRO A 1 95 ? 19.969 -5.48 -4.453 1 95.25 95 PRO A C 1
ATOM 745 O O . PRO A 1 95 ? 20.188 -4.312 -4.121 1 95.25 95 PRO A O 1
ATOM 748 N N . ARG A 1 96 ? 19.5 -6.387 -3.717 1 84.38 96 ARG A N 1
ATOM 749 C CA . ARG A 1 96 ? 19.359 -6.098 -2.295 1 84.38 96 ARG A CA 1
ATOM 750 C C . ARG A 1 96 ? 20.719 -5.875 -1.634 1 84.38 96 ARG A C 1
ATOM 752 O O . ARG A 1 96 ? 21.656 -6.645 -1.853 1 84.38 96 ARG A O 1
ATOM 759 N N . ARG A 1 97 ? 21.094 -4.609 -1.474 1 65.81 97 ARG A N 1
ATOM 760 C CA . ARG A 1 97 ? 22.406 -4.348 -0.904 1 65.81 97 ARG A CA 1
ATOM 761 C C . ARG A 1 97 ? 22.656 -5.207 0.333 1 65.81 97 ARG A C 1
ATOM 763 O O . ARG A 1 97 ? 21.766 -5.355 1.175 1 65.81 97 ARG A O 1
ATOM 770 N N . LYS A 1 98 ? 23.656 -5.988 0.27 1 56.38 98 LYS A N 1
ATOM 771 C CA . LYS A 1 98 ? 24.141 -6.582 1.512 1 56.38 98 LYS A CA 1
ATOM 772 C C . LYS A 1 98 ? 24.297 -5.523 2.602 1 56.38 98 LYS A C 1
ATOM 774 O O . LYS A 1 98 ? 24.703 -4.395 2.322 1 56.38 98 LYS A O 1
ATOM 779 N N . GLN A 1 99 ? 23.547 -5.465 3.707 1 51.53 99 GLN A N 1
ATOM 780 C CA . GLN A 1 99 ? 23.594 -4.457 4.758 1 51.53 99 GLN A CA 1
ATOM 781 C C . GLN A 1 99 ? 24.906 -3.689 4.734 1 51.53 99 GLN A C 1
ATOM 783 O O . GLN A 1 99 ? 25.016 -2.613 5.328 1 51.53 99 GLN A O 1
ATOM 788 N N . GLY A 1 100 ? 26.016 -4.305 4.684 1 46.59 100 GLY A N 1
ATOM 789 C CA . GLY A 1 100 ? 27.312 -3.732 5.047 1 46.59 100 GLY A CA 1
ATOM 790 C C . GLY A 1 100 ? 27.844 -2.77 4.004 1 46.59 100 GLY A C 1
ATOM 791 O O . GLY A 1 100 ? 28.953 -2.258 4.145 1 46.59 100 GLY A O 1
ATOM 792 N N . GLU A 1 101 ? 27.422 -2.811 2.803 1 51.47 101 GLU A N 1
ATOM 793 C CA . GLU A 1 101 ? 28.188 -1.979 1.879 1 51.47 101 GLU A CA 1
ATOM 794 C C . GLU A 1 101 ? 27.703 -0.531 1.914 1 51.47 101 GLU A C 1
ATOM 796 O O . GLU A 1 101 ? 26.5 -0.266 1.852 1 51.47 101 GLU A O 1
ATOM 801 N N . PRO A 1 102 ? 28.547 0.511 2.32 1 47.72 102 PRO A N 1
ATOM 802 C CA . PRO A 1 102 ? 28.281 1.947 2.404 1 47.72 102 PRO A CA 1
ATOM 803 C C . PRO A 1 102 ? 27.578 2.488 1.154 1 47.72 102 PRO A C 1
ATOM 805 O O . PRO A 1 102 ? 27.75 1.938 0.064 1 47.72 102 PRO A O 1
ATOM 808 N N . ASP A 1 103 ? 26.516 3.254 1.227 1 46.84 103 ASP A N 1
ATOM 809 C CA . ASP A 1 103 ? 25.875 4.016 0.163 1 46.84 103 ASP A CA 1
ATOM 810 C C . ASP A 1 103 ? 26.891 4.559 -0.828 1 46.84 103 ASP A C 1
ATOM 812 O O . ASP A 1 103 ? 27.938 5.078 -0.427 1 46.84 103 ASP A O 1
ATOM 816 N N . GLY A 1 104 ? 27.078 3.965 -1.978 1 42.03 104 GLY A N 1
ATOM 817 C CA . GLY A 1 104 ? 28.016 4.48 -2.961 1 42.03 104 GLY A CA 1
ATOM 818 C C . GLY A 1 104 ? 28.016 5.996 -3.051 1 42.03 104 GLY A C 1
ATOM 819 O O . GLY A 1 104 ? 27.188 6.66 -2.422 1 42.03 104 GLY A O 1
ATOM 820 N N . PRO A 1 105 ? 29.109 6.641 -3.631 1 44.91 105 PRO A N 1
ATOM 821 C CA . PRO A 1 105 ? 29.422 8.07 -3.615 1 44.91 105 PRO A CA 1
ATOM 822 C C . PRO A 1 105 ? 28.25 8.938 -4.09 1 44.91 105 PRO A C 1
ATOM 824 O O . PRO A 1 105 ? 27.578 8.586 -5.059 1 44.91 105 PRO A O 1
ATOM 827 N N . LYS A 1 106 ? 27.531 9.664 -3.215 1 45.62 106 LYS A N 1
ATOM 828 C CA . LYS A 1 106 ? 26.625 10.773 -3.514 1 45.62 106 LYS A CA 1
ATOM 829 C C . LYS A 1 106 ? 27.141 11.586 -4.699 1 45.62 106 LYS A C 1
ATOM 831 O O . LYS A 1 106 ? 28.312 11.969 -4.742 1 45.62 106 LYS A O 1
ATOM 836 N N . GLU A 1 107 ? 26.703 11.383 -5.91 1 40.78 107 GLU A N 1
ATOM 837 C CA . GLU A 1 107 ? 27.125 12.172 -7.062 1 40.78 107 GLU A CA 1
ATOM 838 C C . GLU A 1 107 ? 27.25 13.648 -6.699 1 40.78 107 GLU A C 1
ATOM 840 O O . GLU A 1 107 ? 26.312 14.242 -6.172 1 40.78 107 GLU A O 1
ATOM 845 N N . LYS A 1 108 ? 28.469 14.25 -6.48 1 35.94 108 LYS A N 1
ATOM 846 C CA . LYS A 1 108 ? 28.766 15.68 -6.379 1 35.94 108 LYS A CA 1
ATOM 847 C C . LYS A 1 108 ? 28.062 16.469 -7.473 1 35.94 108 LYS A C 1
ATOM 849 O O . LYS A 1 108 ? 28.141 16.125 -8.656 1 35.94 108 LYS A O 1
ATOM 854 N N . PRO A 1 109 ? 27.047 17.266 -7.027 1 40.62 109 PRO A N 1
ATOM 855 C CA . PRO A 1 109 ? 26.547 18.156 -8.078 1 40.62 109 PRO A CA 1
ATOM 856 C C . PRO A 1 109 ? 27.672 18.719 -8.953 1 40.62 109 PRO A C 1
ATOM 858 O O . PRO A 1 109 ? 28.734 19.078 -8.438 1 40.62 109 PRO A O 1
ATOM 861 N N . ARG A 1 110 ? 27.594 18.375 -10.242 1 31.19 110 ARG A N 1
ATOM 862 C CA . ARG A 1 110 ? 28.516 19.156 -11.078 1 31.19 110 ARG A CA 1
ATOM 863 C C . ARG A 1 110 ? 28.406 20.641 -10.758 1 31.19 110 ARG A C 1
ATOM 865 O O . ARG A 1 110 ? 27.344 21.125 -10.406 1 31.19 110 ARG A O 1
ATOM 872 N N . GLN B 1 1 ? 3.803 23.391 -6.438 1 91.44 1 GLN B N 1
ATOM 873 C CA . GLN B 1 1 ? 2.35 23.438 -6.312 1 91.44 1 GLN B CA 1
ATOM 874 C C . GLN B 1 1 ? 1.88 22.688 -5.066 1 91.44 1 GLN B C 1
ATOM 876 O O . GLN B 1 1 ? 2.387 21.609 -4.758 1 91.44 1 GLN B O 1
ATOM 881 N N . VAL B 1 2 ? 0.982 23.438 -4.328 1 97.62 2 VAL B N 1
ATOM 882 C CA . VAL B 1 2 ? 0.464 22.875 -3.088 1 97.62 2 VAL B CA 1
ATOM 883 C C . VAL B 1 2 ? -0.839 22.125 -3.365 1 97.62 2 VAL B C 1
ATOM 885 O O . VAL B 1 2 ? -1.76 22.672 -3.975 1 97.62 2 VAL B O 1
ATOM 888 N N . ARG B 1 3 ? -0.918 20.906 -2.953 1 98.44 3 ARG B N 1
ATOM 889 C CA . ARG B 1 3 ? -2.186 20.188 -3.043 1 98.44 3 ARG B CA 1
ATOM 890 C C . ARG B 1 3 ? -3.182 20.703 -2.008 1 98.44 3 ARG B C 1
ATOM 892 O O . ARG B 1 3 ? -2.914 20.656 -0.806 1 98.44 3 ARG B O 1
ATOM 899 N N . PRO B 1 4 ? -4.262 21.156 -2.512 1 98.62 4 PRO B N 1
ATOM 900 C CA . PRO B 1 4 ? -5.215 21.75 -1.571 1 98.62 4 PRO B CA 1
ATOM 901 C C . PRO B 1 4 ? -5.859 20.719 -0.649 1 98.62 4 PRO B C 1
ATOM 903 O O . PRO B 1 4 ? -5.973 19.547 -1.014 1 98.62 4 PRO B O 1
ATOM 906 N N . PHE B 1 5 ? -6.426 21.203 0.417 1 98.25 5 PHE B N 1
ATOM 907 C CA . PHE B 1 5 ? -6.934 20.375 1.501 1 98.25 5 PHE B CA 1
ATOM 908 C C . PHE B 1 5 ? -8.039 19.453 1 1 98.25 5 PHE B C 1
ATOM 910 O O . PHE B 1 5 ? -7.996 18.25 1.246 1 98.25 5 PHE B O 1
ATOM 917 N N . PRO B 1 6 ? -9.016 19.906 0.267 1 98.31 6 PRO B N 1
ATOM 918 C CA . PRO B 1 6 ? -10.078 18.984 -0.146 1 98.31 6 PRO B CA 1
ATOM 919 C C . PRO B 1 6 ? -9.555 17.812 -0.975 1 98.31 6 PRO B C 1
ATOM 921 O O . PRO B 1 6 ? -10.062 16.703 -0.864 1 98.31 6 PRO B O 1
ATOM 924 N N . ASP B 1 7 ? -8.602 18.078 -1.79 1 98.44 7 ASP B N 1
ATOM 925 C CA . ASP B 1 7 ? -8 17.016 -2.596 1 98.44 7 ASP B CA 1
ATOM 926 C C . ASP B 1 7 ? -7.258 16.016 -1.716 1 98.44 7 ASP B C 1
ATOM 928 O O . ASP B 1 7 ? -7.398 14.805 -1.896 1 98.44 7 ASP B O 1
ATOM 932 N N . VAL B 1 8 ? -6.492 16.562 -0.775 1 98.75 8 VAL B N 1
ATOM 933 C CA . VAL B 1 8 ? -5.719 15.719 0.128 1 98.75 8 VAL B CA 1
ATOM 934 C C . VAL B 1 8 ? -6.664 14.828 0.933 1 98.75 8 VAL B C 1
ATOM 936 O O . VAL B 1 8 ? -6.434 13.625 1.06 1 98.75 8 VAL B O 1
ATOM 939 N N . TYR B 1 9 ? -7.727 15.43 1.396 1 98.19 9 TYR B N 1
ATOM 940 C CA . TYR B 1 9 ? -8.695 14.711 2.221 1 98.19 9 TYR B CA 1
ATOM 941 C C . TYR B 1 9 ? -9.375 13.609 1.422 1 98.19 9 TYR B C 1
ATOM 943 O O . TYR B 1 9 ? -9.453 12.469 1.873 1 98.19 9 TYR B O 1
ATOM 951 N N . GLN B 1 10 ? -9.82 13.883 0.273 1 98.31 10 GLN B N 1
ATOM 952 C CA . GLN B 1 10 ? -10.562 12.938 -0.556 1 98.31 10 GLN B CA 1
ATOM 953 C C . GLN B 1 10 ? -9.688 11.75 -0.947 1 98.31 10 GLN B C 1
ATOM 955 O O . GLN B 1 10 ? -10.148 10.602 -0.938 1 98.31 10 GLN B O 1
ATOM 960 N N . ARG B 1 11 ? -8.477 12.008 -1.187 1 98.5 11 ARG B N 1
ATOM 961 C CA . ARG B 1 11 ? -7.578 10.969 -1.682 1 98.5 11 ARG B CA 1
ATOM 962 C C . ARG B 1 11 ? -7.129 10.047 -0.552 1 98.5 11 ARG B C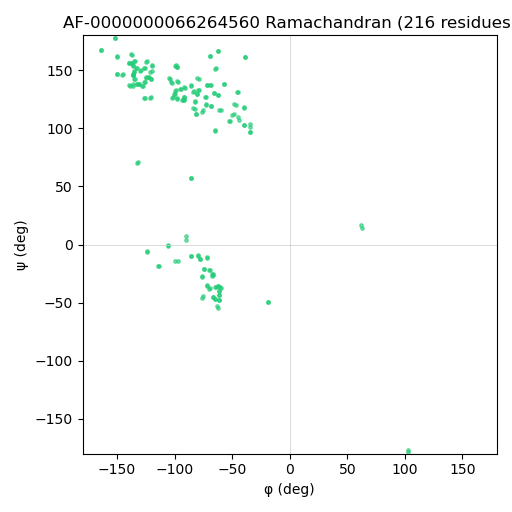 1
ATOM 964 O O . ARG B 1 11 ? -6.574 8.969 -0.801 1 98.5 11 ARG B O 1
ATOM 971 N N . SER B 1 12 ? -7.395 10.477 0.651 1 98.75 12 SER B N 1
ATOM 972 C CA . SER B 1 12 ? -6.898 9.695 1.775 1 98.75 12 SER B CA 1
ATOM 973 C C . SER B 1 12 ? -8.023 8.922 2.455 1 98.75 12 SER B C 1
ATOM 975 O O . SER B 1 12 ? -7.789 8.172 3.404 1 98.75 12 SER B O 1
ATOM 977 N N . ALA B 1 13 ? -9.203 9.102 1.941 1 98.56 13 ALA B N 1
ATOM 978 C CA . ALA B 1 13 ? -10.383 8.516 2.578 1 98.56 13 ALA B CA 1
ATOM 979 C C . ALA B 1 13 ? -10.32 6.992 2.549 1 98.56 13 ALA B C 1
ATOM 981 O O . ALA B 1 13 ? -9.727 6.406 1.641 1 98.56 13 ALA B O 1
ATOM 982 N N . CYS B 1 14 ? -10.953 6.328 3.523 1 98.81 14 CYS B N 1
ATOM 983 C CA . CYS B 1 14 ? -11.055 4.879 3.648 1 98.81 14 CYS B CA 1
ATOM 984 C C . CYS B 1 14 ? -11.781 4.281 2.449 1 98.81 14 CYS B C 1
ATOM 986 O O . CYS B 1 14 ? -12.977 4.535 2.248 1 98.81 14 CYS B O 1
ATOM 988 N N . GLN B 1 15 ? -11.094 3.477 1.691 1 98.69 15 GLN B N 1
ATOM 989 C CA . GLN B 1 15 ? -11.664 2.805 0.528 1 98.69 15 GLN B CA 1
ATOM 990 C C . GLN B 1 15 ? -10.781 1.651 0.07 1 98.69 15 GLN B C 1
ATOM 992 O O . GLN B 1 15 ? -9.648 1.507 0.54 1 98.69 15 GLN B O 1
ATOM 997 N N . ALA B 1 16 ? -11.328 0.837 -0.796 1 98.81 16 ALA B N 1
ATOM 998 C CA . ALA B 1 16 ? -10.523 -0.235 -1.379 1 98.81 16 ALA B CA 1
ATOM 999 C C . ALA B 1 16 ? -9.531 0.316 -2.395 1 98.81 16 ALA B C 1
ATOM 1001 O O . ALA B 1 16 ? -9.898 1.091 -3.279 1 98.81 16 ALA B O 1
ATOM 1002 N N . ARG B 1 17 ? -8.297 0.007 -2.25 1 98.62 17 ARG B N 1
ATOM 1003 C CA . ARG B 1 17 ? -7.242 0.476 -3.141 1 98.62 17 ARG B CA 1
ATOM 1004 C C . ARG B 1 17 ? -6.383 -0.685 -3.631 1 98.62 17 ARG B C 1
ATOM 1006 O O . ARG B 1 17 ? -6.23 -1.688 -2.932 1 98.62 17 ARG B O 1
ATOM 1013 N N . GLU B 1 18 ? -5.883 -0.491 -4.805 1 98.31 18 GLU B N 1
ATOM 1014 C CA . GLU B 1 18 ? -4.957 -1.494 -5.316 1 98.31 18 GLU B CA 1
ATOM 1015 C C . GLU B 1 18 ? -3.707 -1.589 -4.445 1 98.31 18 GLU B C 1
ATOM 1017 O O . GLU B 1 18 ? -3.064 -0.576 -4.16 1 98.31 18 GLU B O 1
ATOM 1022 N N . THR B 1 19 ? -3.381 -2.789 -4.047 1 98.31 19 THR B N 1
ATOM 1023 C CA . THR B 1 19 ? -2.242 -3.088 -3.186 1 98.31 19 THR B CA 1
ATOM 1024 C C . THR B 1 19 ? -1.482 -4.309 -3.699 1 98.31 19 THR B C 1
ATOM 1026 O O . THR B 1 19 ? -2.092 -5.281 -4.148 1 98.31 19 THR B O 1
ATOM 1029 N N . LEU B 1 20 ? -0.202 -4.176 -3.682 1 98.69 20 LEU B N 1
ATOM 1030 C CA . LEU B 1 20 ? 0.612 -5.324 -4.07 1 98.69 20 LEU B CA 1
ATOM 1031 C C . LEU B 1 20 ? 0.797 -6.281 -2.896 1 98.69 20 LEU B C 1
ATOM 1033 O O . LEU B 1 20 ? 1.122 -5.852 -1.786 1 98.69 20 LEU B O 1
ATOM 1037 N N . VAL B 1 21 ? 0.582 -7.566 -3.164 1 97.88 21 VAL B N 1
ATOM 1038 C CA . VAL B 1 21 ? 0.749 -8.57 -2.123 1 97.88 21 VAL B CA 1
ATOM 1039 C C . VAL B 1 21 ? 1.66 -9.688 -2.623 1 97.88 21 VAL B C 1
ATOM 1041 O O . VAL B 1 21 ? 1.548 -10.125 -3.771 1 97.88 21 VAL B O 1
ATOM 1044 N N . SER B 1 22 ? 2.568 -10.086 -1.736 1 96.06 22 SER B N 1
ATOM 1045 C CA . SER B 1 22 ? 3.455 -11.195 -2.084 1 96.06 22 SER B CA 1
ATOM 1046 C C . SER B 1 22 ? 2.691 -12.508 -2.174 1 96.06 22 SER B C 1
ATOM 1048 O O . SER B 1 22 ? 1.889 -12.828 -1.294 1 96.06 22 SER B O 1
ATOM 1050 N N . ILE B 1 23 ? 2.988 -13.266 -3.154 1 95.06 23 ILE B N 1
ATOM 1051 C CA . ILE B 1 23 ? 2.324 -14.555 -3.307 1 95.06 23 ILE B CA 1
ATOM 1052 C C . ILE B 1 23 ? 2.787 -15.508 -2.207 1 95.06 23 ILE B C 1
ATOM 1054 O O . ILE B 1 23 ? 1.986 -16.266 -1.654 1 95.06 23 ILE B O 1
ATOM 1058 N N . LEU B 1 24 ? 4.09 -15.406 -1.886 1 91.06 24 LEU B N 1
ATOM 1059 C CA . LEU B 1 24 ? 4.641 -16.281 -0.851 1 91.06 24 LEU B CA 1
ATOM 1060 C C . LEU B 1 24 ? 3.973 -16.016 0.494 1 91.06 24 LEU B C 1
ATOM 1062 O O . LEU B 1 24 ? 3.789 -16.922 1.293 1 91.06 24 LEU B O 1
ATOM 1066 N N . GLN B 1 25 ? 3.66 -14.781 0.733 1 92.06 25 GLN B N 1
ATOM 1067 C CA . GLN B 1 25 ? 2.986 -14.445 1.981 1 92.06 25 GLN B CA 1
ATOM 1068 C C . GLN B 1 25 ? 1.543 -14.938 1.979 1 92.06 25 GLN B C 1
ATOM 1070 O O . GLN B 1 25 ? 1.011 -15.32 3.021 1 92.06 25 GLN B O 1
ATOM 1075 N N . GLU B 1 26 ? 0.92 -14.906 0.854 1 94.19 26 GLU B N 1
ATOM 1076 C CA . GLU B 1 26 ? -0.459 -15.359 0.715 1 94.19 26 GLU B CA 1
ATOM 1077 C C . GLU B 1 26 ? -0.54 -16.891 0.718 1 94.19 26 GLU B C 1
ATOM 1079 O O . GLU B 1 26 ? -1.561 -17.453 1.106 1 94.19 26 GLU B O 1
ATOM 1084 N N . TYR B 1 27 ? 0.541 -17.484 0.283 1 91.88 27 TYR B N 1
ATOM 1085 C CA . TYR B 1 27 ? 0.642 -18.938 0.186 1 91.88 27 TYR B CA 1
ATOM 1086 C C . TYR B 1 27 ? 1.946 -19.438 0.797 1 91.88 27 TYR B C 1
ATOM 1088 O O . TYR B 1 27 ? 2.799 -19.984 0.095 1 91.88 27 TYR B O 1
ATOM 1096 N N . PRO B 1 28 ? 2.074 -19.375 2.084 1 86.75 28 PRO B N 1
ATOM 1097 C CA . PRO B 1 28 ? 3.346 -19.688 2.742 1 86.75 28 PRO B CA 1
ATOM 1098 C C . PRO B 1 28 ? 3.732 -21.156 2.609 1 86.75 28 PRO B C 1
ATOM 1100 O O . PRO B 1 28 ? 4.914 -21.5 2.705 1 86.75 28 PRO B O 1
ATOM 1103 N N . ASP B 1 29 ? 2.859 -21.969 2.439 1 78.75 29 ASP B N 1
ATOM 1104 C CA . ASP B 1 29 ? 3.125 -23.406 2.385 1 78.75 29 ASP B CA 1
ATOM 1105 C C . ASP B 1 29 ? 3.666 -23.812 1.016 1 78.75 29 ASP B C 1
ATOM 1107 O O . ASP B 1 29 ? 4.129 -24.938 0.835 1 78.75 29 ASP B O 1
ATOM 1111 N N . GLU B 1 30 ? 3.59 -22.906 0.163 1 63.53 30 GLU B N 1
ATOM 1112 C CA . GLU B 1 30 ? 4.07 -23.203 -1.183 1 63.53 30 GLU B CA 1
ATOM 1113 C C . GLU B 1 30 ? 5.574 -22.969 -1.296 1 63.53 30 GLU B C 1
ATOM 1115 O O . GLU B 1 30 ? 6.008 -21.984 -1.9 1 63.53 30 GLU B O 1
ATOM 1120 N N . ILE B 1 31 ? 6.449 -23.688 -0.399 1 63.97 31 ILE B N 1
ATOM 1121 C CA . ILE B 1 31 ? 7.836 -23.453 -0.013 1 63.97 31 ILE B CA 1
ATOM 1122 C C . ILE B 1 31 ? 8.742 -23.578 -1.238 1 63.97 31 ILE B C 1
ATOM 1124 O O . ILE B 1 31 ? 9.617 -22.734 -1.457 1 63.97 31 ILE B O 1
ATOM 1128 N N . SER B 1 32 ? 8.641 -24.672 -1.954 1 66.06 32 SER B N 1
ATOM 1129 C CA . SER B 1 32 ? 9.836 -24.984 -2.729 1 66.06 32 SER B CA 1
ATOM 1130 C C . SER B 1 32 ? 9.781 -24.344 -4.109 1 66.06 32 SER B C 1
ATOM 1132 O O . SER B 1 32 ? 10.766 -24.375 -4.855 1 66.06 32 SER B O 1
ATOM 1134 N N . ASP B 1 33 ? 8.711 -23.5 -4.453 1 77.5 33 ASP B N 1
ATOM 1135 C CA . ASP B 1 33 ? 8.633 -23 -5.82 1 77.5 33 ASP B CA 1
ATOM 1136 C C . ASP B 1 33 ? 8.68 -21.469 -5.848 1 77.5 33 ASP B C 1
ATOM 1138 O O . ASP B 1 33 ? 8.453 -20.828 -4.828 1 77.5 33 ASP B O 1
ATOM 1142 N N . ILE B 1 34 ? 9.258 -21 -6.969 1 89.31 34 ILE B N 1
ATOM 1143 C CA . ILE B 1 34 ? 9.258 -19.578 -7.273 1 89.31 34 ILE B CA 1
ATOM 1144 C C . ILE B 1 34 ? 8.031 -19.219 -8.117 1 89.31 34 ILE B C 1
ATOM 1146 O O . ILE B 1 34 ? 7.68 -19.953 -9.039 1 89.31 34 ILE B O 1
ATOM 1150 N N . PHE B 1 35 ? 7.352 -18.188 -7.805 1 93.06 35 PHE B N 1
ATOM 1151 C CA . PHE B 1 35 ? 6.195 -17.734 -8.57 1 93.06 35 PHE B CA 1
ATOM 1152 C C . PHE B 1 35 ? 6.539 -16.516 -9.414 1 93.06 35 PHE B C 1
ATOM 1154 O O . PHE B 1 35 ? 7.293 -15.648 -8.977 1 93.06 35 PHE B O 1
ATOM 1161 N N . ARG B 1 36 ? 5.91 -16.578 -10.602 1 94.5 36 ARG B N 1
ATOM 1162 C CA . ARG B 1 36 ? 6.012 -15.406 -11.477 1 94.5 36 ARG B CA 1
ATOM 1163 C C . ARG B 1 36 ? 4.629 -14.914 -11.898 1 94.5 36 ARG B C 1
ATOM 1165 O O . ARG B 1 36 ? 3.873 -15.648 -12.539 1 94.5 36 ARG B O 1
ATOM 1172 N N . PRO B 1 37 ? 4.301 -13.648 -11.695 1 96.88 37 PRO B N 1
ATOM 1173 C CA . PRO B 1 37 ? 5.078 -12.781 -10.805 1 96.88 37 PRO B CA 1
ATOM 1174 C C . PRO B 1 37 ? 5.082 -13.273 -9.359 1 96.88 37 PRO B C 1
ATOM 1176 O O . PRO B 1 37 ? 4.34 -14.195 -9.016 1 96.88 37 PRO B O 1
ATOM 1179 N N . SER B 1 38 ? 5.996 -12.68 -8.578 1 95.69 38 SER B N 1
ATOM 1180 C CA . SER B 1 38 ? 6.098 -13.094 -7.18 1 95.69 38 SER B CA 1
ATOM 1181 C C . SER B 1 38 ? 5.117 -12.328 -6.305 1 95.69 38 SER B C 1
ATOM 1183 O O . SER B 1 38 ? 4.98 -12.617 -5.113 1 95.69 38 SER B O 1
ATOM 1185 N N . CYS B 1 39 ? 4.473 -11.281 -6.871 1 97.69 39 CYS B N 1
ATOM 1186 C CA . CYS B 1 39 ? 3.428 -10.531 -6.18 1 97.69 39 CYS B CA 1
ATOM 1187 C C . CYS B 1 39 ? 2.266 -10.227 -7.117 1 97.69 39 CYS B C 1
ATOM 1189 O O . CYS B 1 39 ? 2.383 -10.398 -8.336 1 97.69 39 CYS B O 1
ATOM 1191 N N . VAL B 1 40 ? 1.136 -9.852 -6.57 1 98.69 40 VAL B N 1
ATOM 1192 C CA . VAL B 1 40 ? -0.028 -9.539 -7.391 1 98.69 40 VAL B CA 1
ATOM 1193 C C . VAL B 1 40 ? -0.722 -8.289 -6.844 1 98.69 40 VAL B C 1
ATOM 1195 O O . VAL B 1 40 ? -0.591 -7.969 -5.66 1 98.69 40 VAL B O 1
ATOM 1198 N N . ALA B 1 41 ? -1.422 -7.648 -7.672 1 98.75 41 ALA B N 1
ATOM 1199 C CA . ALA B 1 41 ? -2.217 -6.484 -7.285 1 98.75 41 ALA B CA 1
ATOM 1200 C C . ALA B 1 41 ? -3.641 -6.891 -6.914 1 98.75 41 ALA B C 1
ATOM 1202 O O . ALA B 1 41 ? -4.332 -7.543 -7.699 1 98.75 41 ALA B O 1
ATOM 1203 N N . VAL B 1 42 ? -4.043 -6.535 -5.781 1 98.69 42 VAL B N 1
ATOM 1204 C CA . VAL B 1 42 ? -5.398 -6.816 -5.32 1 98.69 42 VAL B CA 1
ATOM 1205 C C . VAL B 1 42 ? -5.988 -5.57 -4.664 1 98.69 42 VAL B C 1
ATOM 1207 O O . VAL B 1 42 ? -5.254 -4.695 -4.203 1 98.69 42 VAL B O 1
ATOM 1210 N N . LEU B 1 43 ? -7.297 -5.543 -4.617 1 98.81 43 LEU B N 1
ATOM 1211 C CA . LEU B 1 43 ? -7.977 -4.457 -3.916 1 98.81 43 LEU B CA 1
ATOM 1212 C C . LEU B 1 43 ? -8.039 -4.734 -2.418 1 98.81 43 LEU B C 1
ATOM 1214 O O . LEU B 1 43 ? -8.562 -5.766 -1.994 1 98.81 43 LEU B O 1
ATOM 1218 N N . ARG B 1 44 ? -7.516 -3.822 -1.603 1 98.81 44 ARG B N 1
ATOM 1219 C CA . ARG B 1 44 ? -7.523 -3.908 -0.146 1 98.81 44 ARG B CA 1
ATOM 1220 C C . ARG B 1 44 ? -7.922 -2.576 0.479 1 98.81 44 ARG B C 1
ATOM 1222 O O . ARG B 1 44 ? -7.523 -1.514 -0.004 1 98.81 44 ARG B O 1
ATOM 1229 N N . CYS B 1 45 ? -8.672 -2.627 1.538 1 98.88 45 CYS B N 1
ATOM 1230 C CA . CYS B 1 45 ? -9.109 -1.411 2.221 1 98.88 45 CYS B CA 1
ATOM 1231 C C . CYS B 1 45 ? -7.918 -0.681 2.836 1 98.88 45 CYS B C 1
ATOM 1233 O O . CYS B 1 45 ? -7.121 -1.281 3.557 1 98.88 45 CYS B O 1
ATOM 1235 N N . SER B 1 46 ? -7.828 0.591 2.572 1 98.56 46 SER B N 1
ATOM 1236 C CA . SER B 1 46 ? -6.801 1.468 3.123 1 98.56 46 SER B CA 1
ATOM 1237 C C . SER B 1 46 ? -7.305 2.904 3.236 1 98.56 46 SER B C 1
ATOM 1239 O O . SER B 1 46 ? -8.422 3.211 2.818 1 98.56 46 SER B O 1
ATOM 1241 N N . GLY B 1 47 ? -6.398 3.752 3.797 1 98.5 47 GLY B N 1
ATOM 1242 C CA . GLY B 1 47 ? -6.805 5.117 4.09 1 98.5 47 GLY B CA 1
ATOM 1243 C C . GLY B 1 47 ? -7.09 5.352 5.559 1 98.5 47 GLY B C 1
ATOM 1244 O O . GLY B 1 47 ? -6.859 4.473 6.391 1 98.5 47 GLY B O 1
ATOM 1245 N N . CYS B 1 48 ? -7.504 6.602 5.832 1 98.06 48 CYS B N 1
ATOM 1246 C CA . CYS B 1 48 ? -7.703 6.957 7.234 1 98.06 48 CYS B CA 1
ATOM 1247 C C . CYS B 1 48 ? -9.125 7.457 7.473 1 98.06 48 CYS B C 1
ATOM 1249 O O . CYS B 1 48 ? -9.844 7.777 6.523 1 98.06 48 CYS B O 1
ATOM 1251 N N . CYS B 1 49 ? -9.492 7.344 8.703 1 97.25 49 CYS B N 1
ATOM 1252 C CA . CYS B 1 49 ? -10.812 7.777 9.141 1 97.25 49 CYS B CA 1
ATOM 1253 C C . CYS B 1 49 ? -10.75 9.164 9.766 1 97.25 49 CYS B C 1
ATOM 1255 O O . CYS B 1 49 ? -9.695 9.594 10.234 1 97.25 49 CYS B O 1
ATOM 1257 N N . THR B 1 50 ? -11.828 9.914 9.719 1 92 50 THR B N 1
ATOM 1258 C CA . THR B 1 50 ? -11.891 11.234 10.328 1 92 50 THR B CA 1
ATOM 1259 C C . THR B 1 50 ? -11.664 11.148 11.836 1 92 50 THR B C 1
ATOM 1261 O O . THR B 1 50 ? -10.969 11.992 12.414 1 92 50 THR B O 1
ATOM 1264 N N . ASP B 1 51 ? -12.227 10.156 12.367 1 89.44 51 ASP B N 1
ATOM 1265 C CA . ASP B 1 51 ? -12.039 9.859 13.781 1 89.44 51 ASP B CA 1
ATOM 1266 C C . ASP B 1 51 ? -10.898 8.867 13.992 1 89.44 51 ASP B C 1
ATOM 1268 O O . ASP B 1 51 ? -10.945 7.742 13.492 1 89.44 51 ASP B O 1
ATOM 1272 N N . GLU B 1 52 ? -9.969 9.234 14.773 1 86.19 52 GLU B N 1
ATOM 1273 C CA . GLU B 1 52 ? -8.766 8.43 14.953 1 86.19 52 GLU B CA 1
ATOM 1274 C C . GLU B 1 52 ? -9.07 7.137 15.703 1 86.19 52 GLU B C 1
ATOM 1276 O O . GLU B 1 52 ? -8.266 6.207 15.711 1 86.19 52 GLU B O 1
ATOM 1281 N N . SER B 1 53 ? -10.195 7.156 16.453 1 90.75 53 SER B N 1
ATOM 1282 C CA . SER B 1 53 ? -10.578 5.941 17.172 1 90.75 53 SER B CA 1
ATOM 1283 C C . SER B 1 53 ? -11.094 4.875 16.203 1 90.75 53 SER B C 1
ATOM 1285 O O . SER B 1 53 ? -11.297 3.725 16.594 1 90.75 53 SER B O 1
ATOM 1287 N N . LEU B 1 54 ? -11.328 5.227 15.039 1 95.81 54 LEU B N 1
ATOM 1288 C CA . LEU B 1 54 ? -11.852 4.305 14.031 1 95.81 54 LEU B CA 1
ATOM 1289 C C . LEU B 1 54 ? -10.727 3.787 13.141 1 95.81 54 LEU B C 1
ATOM 1291 O O . LEU B 1 54 ? -9.695 4.441 12.984 1 95.81 54 LEU B O 1
ATOM 1295 N N . LYS B 1 55 ? -10.938 2.684 12.617 1 97.38 55 LYS B N 1
ATOM 1296 C CA . LYS B 1 55 ? -10 2.066 11.68 1 97.38 55 LYS B CA 1
ATOM 1297 C C . LYS B 1 55 ? -10.695 1.681 10.383 1 97.38 55 LYS B C 1
ATOM 1299 O O . LYS B 1 55 ? -11.844 1.24 10.398 1 97.38 55 LYS B O 1
ATOM 1304 N N . CYS B 1 56 ? -10.078 1.876 9.297 1 98.5 56 CYS B N 1
ATOM 1305 C CA . CYS B 1 56 ? -10.586 1.472 7.988 1 98.5 56 CYS B CA 1
ATOM 1306 C C . CYS B 1 56 ? -10.602 -0.046 7.855 1 98.5 56 CYS B C 1
ATOM 1308 O O . CYS B 1 56 ? -9.547 -0.686 7.859 1 98.5 56 CYS B O 1
ATOM 1310 N N . THR B 1 57 ? -11.758 -0.624 7.645 1 98.56 57 THR B N 1
ATOM 1311 C CA . THR B 1 57 ? -11.883 -2.076 7.707 1 98.56 57 THR B CA 1
ATOM 1312 C C . THR B 1 57 ? -12.719 -2.6 6.547 1 98.56 57 THR B C 1
ATOM 1314 O O . THR B 1 57 ? -13.672 -1.949 6.121 1 98.56 57 THR B O 1
ATOM 1317 N N . PRO B 1 58 ? -12.375 -3.816 6.035 1 98.56 58 PRO B N 1
ATOM 1318 C CA . PRO B 1 58 ? -13.195 -4.402 4.973 1 98.56 58 PRO B CA 1
ATOM 1319 C C . PRO B 1 58 ? -14.555 -4.883 5.477 1 98.56 58 PRO B C 1
ATOM 1321 O O . PRO B 1 58 ? -14.641 -5.516 6.535 1 98.56 58 PRO B O 1
ATOM 1324 N N . VAL B 1 59 ? -15.562 -4.629 4.754 1 98.69 59 VAL B N 1
ATOM 1325 C CA . VAL B 1 59 ? -16.891 -5.117 5.105 1 98.69 59 VAL B CA 1
ATOM 1326 C C . VAL B 1 59 ? -17.469 -5.93 3.947 1 98.69 59 VAL B C 1
ATOM 1328 O O . VAL B 1 59 ? -18.562 -6.477 4.051 1 98.69 59 VAL B O 1
ATOM 1331 N N . GLY B 1 60 ? -16.797 -5.957 2.832 1 98.69 60 GLY B N 1
ATOM 1332 C CA . GLY B 1 60 ? -17.094 -6.793 1.677 1 98.69 60 GLY B CA 1
ATOM 1333 C C . GLY B 1 60 ? -15.844 -7.379 1.04 1 98.69 60 GLY B C 1
ATOM 1334 O O . GLY B 1 60 ? -14.82 -6.703 0.938 1 98.69 60 GLY B O 1
ATOM 1335 N N . LYS B 1 61 ? -15.977 -8.594 0.733 1 98.69 61 LYS B N 1
ATOM 1336 C CA . LYS B 1 61 ? -14.844 -9.266 0.099 1 98.69 61 LYS B CA 1
ATOM 1337 C C . LYS B 1 61 ? -15.32 -10.195 -1.017 1 98.69 61 LYS B C 1
ATOM 1339 O O . LYS B 1 61 ? -16.484 -10.609 -1.038 1 98.69 61 LYS B O 1
ATOM 1344 N N . HIS B 1 62 ? -14.453 -10.477 -1.949 1 98.19 62 HIS B N 1
ATOM 1345 C CA . HIS B 1 62 ? -14.656 -11.539 -2.926 1 98.19 62 HIS B CA 1
ATOM 1346 C C . HIS B 1 62 ? -13.328 -12.141 -3.367 1 98.19 62 HIS B C 1
ATOM 1348 O O . HIS B 1 62 ? -12.266 -11.555 -3.131 1 98.19 62 HIS B O 1
ATOM 1354 N N . THR B 1 63 ? -13.43 -13.289 -3.914 1 98.38 63 THR B N 1
ATOM 1355 C CA . THR B 1 63 ? -12.25 -14.016 -4.359 1 98.38 63 THR B CA 1
ATOM 1356 C C . THR B 1 63 ? -12.016 -13.805 -5.852 1 98.38 63 THR B C 1
ATOM 1358 O O . THR B 1 63 ? -12.961 -13.812 -6.641 1 98.38 63 THR B O 1
ATOM 1361 N N . VAL B 1 64 ? -10.844 -13.648 -6.254 1 98.62 64 VAL B N 1
ATOM 1362 C CA . VAL B 1 64 ? -10.477 -13.508 -7.66 1 98.62 64 VAL B CA 1
ATOM 1363 C C . VAL B 1 64 ? -9.484 -14.602 -8.047 1 98.62 64 VAL B C 1
ATOM 1365 O O . VAL B 1 64 ? -8.641 -15 -7.238 1 98.62 64 VAL B O 1
ATOM 1368 N N . ASP B 1 65 ? -9.641 -15.039 -9.266 1 98.69 65 ASP B N 1
ATOM 1369 C CA . ASP B 1 65 ? -8.719 -16.016 -9.828 1 98.69 65 ASP B CA 1
ATOM 1370 C C . ASP B 1 65 ? -7.672 -15.352 -10.711 1 98.69 65 ASP B C 1
ATOM 1372 O O . ASP B 1 65 ? -8.016 -14.555 -11.594 1 98.69 65 ASP B O 1
ATOM 1376 N N . MET B 1 66 ? -6.457 -15.727 -10.492 1 98.62 66 MET B N 1
ATOM 1377 C CA . MET B 1 66 ? -5.383 -15.148 -11.297 1 98.62 66 MET B CA 1
ATOM 1378 C C . MET B 1 66 ? -4.473 -16.234 -11.852 1 98.62 66 MET B C 1
ATOM 1380 O O . MET B 1 66 ? -4.16 -17.203 -11.156 1 98.62 66 MET B O 1
ATOM 1384 N N . GLN B 1 67 ? -4.129 -16.047 -13.086 1 98.56 67 GLN B N 1
ATOM 1385 C CA . GLN B 1 67 ? -3.143 -16.953 -13.672 1 98.56 67 GLN B CA 1
ATOM 1386 C C . GLN B 1 67 ? -1.727 -16.562 -13.266 1 98.56 67 GLN B C 1
ATOM 1388 O O . GLN B 1 67 ? -1.33 -15.398 -13.422 1 98.56 67 GLN B O 1
ATOM 1393 N N . ILE B 1 68 ? -1.026 -17.547 -12.789 1 96.88 68 ILE B N 1
ATOM 1394 C CA . ILE B 1 68 ? 0.333 -17.359 -12.297 1 96.88 68 ILE B CA 1
ATOM 1395 C C . ILE B 1 68 ? 1.248 -18.438 -12.867 1 96.88 68 ILE B C 1
ATOM 1397 O O . ILE B 1 68 ? 0.787 -19.531 -13.234 1 96.88 68 ILE B O 1
ATOM 1401 N N . MET B 1 69 ? 2.496 -18.125 -13 1 95.56 69 MET B N 1
ATOM 1402 C CA . MET B 1 69 ? 3.479 -19.125 -13.422 1 95.56 69 MET B CA 1
ATOM 1403 C C . MET B 1 69 ? 4.277 -19.625 -12.227 1 95.56 69 MET B C 1
ATOM 1405 O O . MET B 1 69 ? 4.859 -18.844 -11.484 1 95.56 69 MET B O 1
ATOM 1409 N N . ARG B 1 70 ? 4.254 -20.938 -12.125 1 92.38 70 ARG B N 1
ATOM 1410 C CA . ARG B 1 70 ? 5.078 -21.594 -11.117 1 92.38 70 ARG B CA 1
ATOM 1411 C C . ARG B 1 70 ? 6.359 -22.141 -11.734 1 92.38 70 ARG B C 1
ATOM 1413 O O . ARG B 1 70 ? 6.312 -22.875 -12.734 1 92.38 70 ARG B O 1
ATOM 1420 N N . VAL B 1 71 ? 7.453 -21.797 -11.109 1 90.19 71 VAL B N 1
ATOM 1421 C CA . VAL B 1 71 ? 8.727 -22.219 -11.68 1 90.19 71 VAL B CA 1
ATOM 1422 C C . VAL B 1 71 ? 9.484 -23.078 -10.68 1 90.19 71 VAL B C 1
ATOM 1424 O O . VAL B 1 71 ? 9.664 -22.703 -9.523 1 90.19 71 VAL B O 1
ATOM 1427 N N . ASN B 1 72 ? 9.891 -24.234 -11.07 1 86.94 72 ASN B N 1
ATOM 1428 C CA . ASN B 1 72 ? 10.789 -25.094 -10.297 1 86.94 72 ASN B CA 1
ATOM 1429 C C . ASN B 1 72 ? 12.25 -24.672 -10.477 1 86.94 72 ASN B C 1
ATOM 1431 O O . ASN B 1 72 ? 12.797 -24.781 -11.578 1 86.94 72 ASN B O 1
ATOM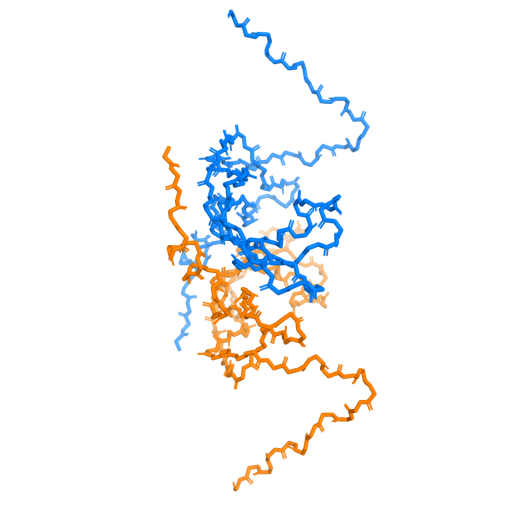 1435 N N . PRO B 1 73 ? 12.75 -24.203 -9.445 1 82.25 73 PRO B N 1
ATOM 1436 C CA . PRO B 1 73 ? 14.109 -23.703 -9.617 1 82.25 73 PRO B CA 1
ATOM 1437 C C . PRO B 1 73 ? 15.117 -24.812 -9.914 1 82.25 73 PRO B C 1
ATOM 1439 O O . PRO B 1 73 ? 16.172 -24.547 -10.508 1 82.25 73 PRO B O 1
ATOM 1442 N N . ARG B 1 74 ? 14.906 -25.984 -9.531 1 86.06 74 ARG B N 1
ATOM 1443 C CA . ARG B 1 74 ? 15.812 -27.109 -9.727 1 86.06 74 ARG B CA 1
ATOM 1444 C C . ARG B 1 74 ? 15.75 -27.609 -11.164 1 86.06 74 ARG B C 1
ATOM 1446 O O . ARG B 1 74 ? 16.781 -27.781 -11.812 1 86.06 74 ARG B O 1
ATOM 1453 N N . THR B 1 75 ? 14.562 -27.766 -11.656 1 87.69 75 THR B N 1
ATOM 1454 C CA . THR B 1 75 ? 14.375 -28.344 -12.977 1 87.69 75 THR B CA 1
ATOM 1455 C C . THR B 1 75 ? 14.203 -27.266 -14.031 1 87.69 75 THR B C 1
ATOM 1457 O O . THR B 1 75 ? 14.281 -27.531 -15.234 1 87.69 75 THR B O 1
ATOM 1460 N N . GLN B 1 76 ? 13.945 -26 -13.617 1 84.88 76 GLN B N 1
ATOM 1461 C CA . GLN B 1 76 ? 13.672 -24.875 -14.484 1 84.88 76 GLN B CA 1
ATOM 1462 C C . GLN B 1 76 ? 12.406 -25.094 -15.305 1 84.88 76 GLN B C 1
ATOM 1464 O O . GLN B 1 76 ? 12.25 -24.516 -16.391 1 84.88 76 GLN B O 1
ATOM 1469 N N . SER B 1 77 ? 11.656 -26.031 -14.859 1 90.69 77 SER B N 1
ATOM 1470 C CA . SER B 1 77 ? 10.344 -26.234 -15.477 1 90.69 77 SER B CA 1
ATOM 1471 C C . SER B 1 77 ? 9.328 -25.25 -14.93 1 90.69 77 SER B C 1
ATOM 1473 O O . SER B 1 77 ? 9.422 -24.812 -13.773 1 90.69 77 SER B O 1
ATOM 1475 N N . SER B 1 78 ? 8.438 -24.797 -15.844 1 92.31 78 SER B N 1
ATOM 1476 C CA . SER B 1 78 ? 7.406 -23.844 -15.43 1 92.31 78 SER B CA 1
ATOM 1477 C C . SER B 1 78 ? 6.016 -24.359 -15.781 1 92.31 78 SER B C 1
ATOM 1479 O O . SER B 1 78 ? 5.84 -25.094 -16.75 1 92.31 78 SER B O 1
ATOM 1481 N N . LYS B 1 79 ? 5.117 -24.078 -14.922 1 94.06 79 LYS B N 1
ATOM 1482 C CA . LYS B 1 79 ? 3.715 -24.438 -15.117 1 94.06 79 LY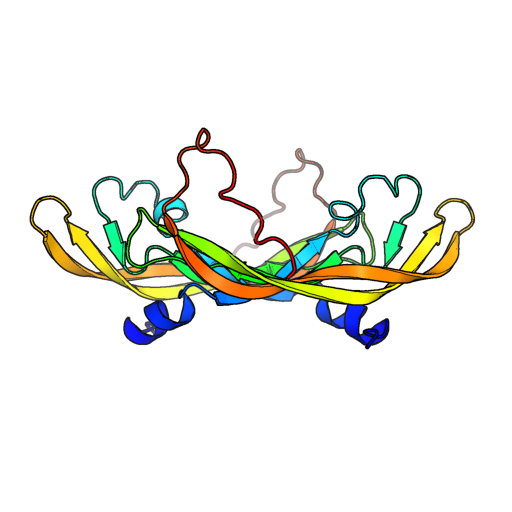S B CA 1
ATOM 1483 C C . LYS B 1 79 ? 2.797 -23.25 -14.82 1 94.06 79 LYS B C 1
ATOM 1485 O O . LYS B 1 79 ? 3.006 -22.516 -13.852 1 94.06 79 LYS B O 1
ATOM 1490 N N . MET B 1 80 ? 1.778 -23.109 -15.719 1 96.25 80 MET B N 1
ATOM 1491 C CA . MET B 1 80 ? 0.749 -22.094 -15.469 1 96.25 80 MET B CA 1
ATOM 1492 C C . MET B 1 80 ? -0.262 -22.609 -14.445 1 96.25 80 MET B C 1
ATOM 1494 O O . MET B 1 80 ? -0.729 -23.75 -14.531 1 96.25 80 MET B O 1
ATOM 1498 N N . GLU B 1 81 ? -0.516 -21.734 -13.508 1 95 81 GLU B N 1
ATOM 1499 C CA . GLU B 1 81 ? -1.443 -22.109 -12.445 1 95 81 GLU B CA 1
ATOM 1500 C C . GLU B 1 81 ? -2.418 -20.984 -12.141 1 95 81 GLU B C 1
ATOM 1502 O O . GLU B 1 81 ? -2.09 -19.812 -12.32 1 95 81 GLU B O 1
ATOM 1507 N N . VAL B 1 82 ? -3.627 -21.406 -11.781 1 97.62 82 VAL B N 1
ATOM 1508 C CA . VAL B 1 82 ? -4.605 -20.438 -11.32 1 97.62 82 VAL B CA 1
ATOM 1509 C C . VAL B 1 82 ? -4.633 -20.406 -9.797 1 97.62 82 VAL B C 1
ATOM 1511 O O . VAL B 1 82 ? 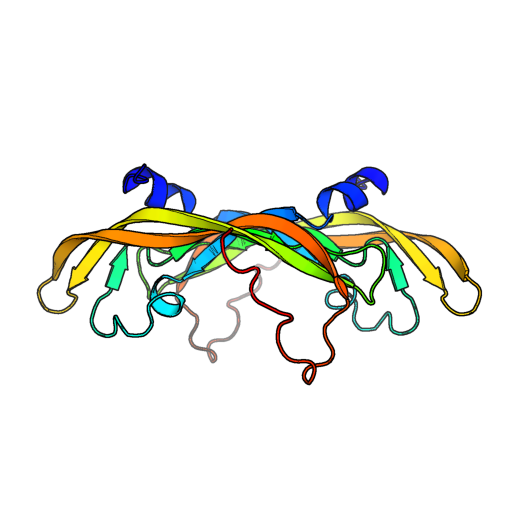-4.797 -21.438 -9.148 1 97.62 82 VAL B O 1
ATOM 1514 N N . MET B 1 83 ? -4.449 -19.266 -9.227 1 96.38 83 MET B N 1
ATOM 1515 C CA . MET B 1 83 ? -4.473 -19.078 -7.777 1 96.38 83 MET B CA 1
ATOM 1516 C C . MET B 1 83 ? -5.57 -18.109 -7.363 1 96.38 83 MET B C 1
ATOM 1518 O O . MET B 1 83 ? -5.965 -17.25 -8.148 1 96.38 83 MET B O 1
ATOM 1522 N N . LYS B 1 84 ? -6.016 -18.281 -6.156 1 98 84 LYS B N 1
ATOM 1523 C CA . LYS B 1 84 ? -7.094 -17.453 -5.625 1 98 84 LYS B CA 1
ATOM 1524 C C . LYS B 1 84 ? -6.555 -16.375 -4.68 1 98 84 LYS B C 1
ATOM 1526 O O . LYS B 1 84 ? -5.656 -16.641 -3.879 1 98 84 LYS B O 1
ATOM 1531 N N . PHE B 1 85 ? -7.117 -15.211 -4.801 1 98.31 85 PHE B N 1
ATOM 1532 C CA . PHE B 1 85 ? -6.766 -14.117 -3.898 1 98.31 85 PHE B CA 1
ATOM 1533 C C . PHE B 1 85 ? -8.016 -13.383 -3.434 1 98.31 85 PHE B C 1
ATOM 1535 O O . PHE B 1 85 ? -9.039 -13.391 -4.121 1 98.31 85 PHE B O 1
ATOM 1542 N N . THR B 1 86 ? -7.902 -12.797 -2.342 1 98.5 86 THR B N 1
ATOM 1543 C CA . THR B 1 86 ? -9.023 -12.047 -1.784 1 98.5 86 THR B CA 1
ATOM 1544 C C . THR B 1 86 ? -8.922 -10.57 -2.148 1 98.5 86 THR B C 1
ATOM 1546 O O . THR B 1 86 ? -7.852 -9.969 -2.027 1 98.5 86 THR B O 1
ATOM 1549 N N . GLU B 1 87 ? -10.047 -10.031 -2.586 1 98.75 87 GLU B N 1
ATOM 1550 C CA . GLU B 1 87 ? -10.164 -8.594 -2.791 1 98.75 87 GLU B CA 1
ATOM 1551 C C . GLU B 1 87 ? -11.281 -8 -1.936 1 98.75 87 GLU B C 1
ATOM 1553 O O . GLU B 1 87 ? -12.305 -8.656 -1.701 1 98.75 87 GLU B O 1
ATOM 1558 N N . HIS B 1 88 ? -11.008 -6.852 -1.467 1 98.88 88 HIS B N 1
ATOM 1559 C CA . HIS B 1 88 ? -12.023 -6.125 -0.709 1 98.88 88 HIS B CA 1
ATOM 1560 C C . HIS B 1 88 ? -12.938 -5.328 -1.635 1 98.88 88 HIS B C 1
ATOM 1562 O O . HIS B 1 88 ? -12.461 -4.676 -2.57 1 98.88 88 HIS B O 1
ATOM 1568 N N . THR B 1 89 ? -14.25 -5.371 -1.36 1 98.75 89 THR B N 1
ATOM 1569 C CA . THR B 1 89 ? -15.195 -4.734 -2.268 1 98.75 89 THR B CA 1
ATOM 1570 C C . THR B 1 89 ? -15.883 -3.549 -1.59 1 98.75 89 THR B C 1
ATOM 1572 O O . THR B 1 89 ? -16.516 -2.729 -2.256 1 98.75 89 THR B O 1
ATOM 1575 N N . ALA B 1 90 ? -15.797 -3.557 -0.271 1 98.88 90 ALA B N 1
ATOM 1576 C CA . ALA B 1 90 ? -16.375 -2.467 0.514 1 98.88 90 ALA B CA 1
ATOM 1577 C C . ALA B 1 90 ? -15.586 -2.25 1.806 1 98.88 90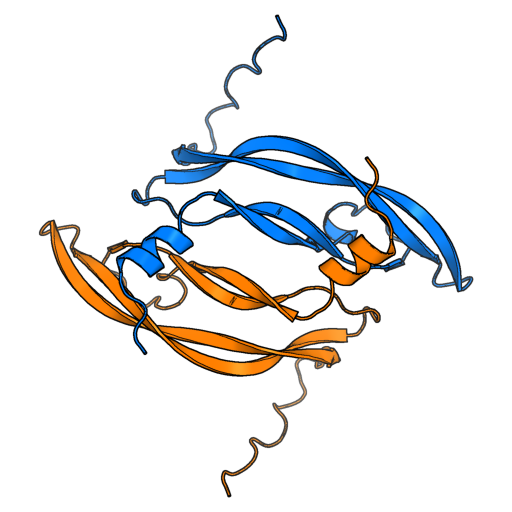 ALA B C 1
ATOM 1579 O O . ALA B 1 90 ? -15.055 -3.199 2.381 1 98.88 90 ALA B O 1
ATOM 1580 N N . CYS B 1 91 ? -15.523 -1.051 2.213 1 98.88 91 CYS B N 1
ATOM 1581 C CA . CYS B 1 91 ? -14.766 -0.67 3.396 1 98.88 91 CYS B CA 1
ATOM 1582 C C . CYS B 1 91 ? -15.562 0.288 4.273 1 98.88 91 CYS B C 1
ATOM 1584 O O . CYS B 1 91 ? -16.391 1.056 3.77 1 98.88 91 CYS B O 1
ATOM 1586 N N . GLU B 1 92 ? -15.305 0.19 5.539 1 98.69 92 GLU B N 1
ATOM 1587 C CA . GLU B 1 92 ? -15.93 1.108 6.488 1 98.69 92 GLU B CA 1
ATOM 1588 C C . GLU B 1 92 ? -14.984 1.426 7.645 1 98.69 92 GLU B C 1
ATOM 1590 O O . GLU B 1 92 ? -14.164 0.593 8.031 1 98.69 92 GLU B O 1
ATOM 1595 N N . CYS B 1 93 ? -15.102 2.67 8.125 1 98.44 93 CYS B N 1
ATOM 1596 C CA . CYS B 1 93 ? -14.453 3.008 9.391 1 98.44 93 CYS B CA 1
ATOM 1597 C C . CYS B 1 93 ? -15.227 2.436 10.57 1 98.44 93 CYS B C 1
ATOM 1599 O O . CYS B 1 93 ? -16.375 2.811 10.805 1 98.44 93 CYS B O 1
ATOM 1601 N N . ARG B 1 94 ? -14.555 1.556 11.227 1 97.81 94 ARG B N 1
ATOM 1602 C CA . ARG B 1 94 ? -15.18 0.877 12.359 1 97.81 94 ARG B CA 1
ATOM 1603 C C . ARG B 1 94 ? -14.312 0.989 13.609 1 97.81 94 ARG B C 1
ATOM 1605 O O . ARG B 1 94 ? -13.094 1.172 13.516 1 97.81 94 ARG B O 1
ATOM 1612 N N . PRO B 1 95 ? -14.953 0.961 14.812 1 95.44 95 PRO B N 1
ATOM 1613 C CA . PRO B 1 95 ? -14.164 1.037 16.047 1 95.44 95 PRO B CA 1
ATOM 1614 C C . PRO B 1 95 ? -13.117 -0.07 16.141 1 95.44 95 PRO B C 1
ATOM 1616 O O . PRO B 1 95 ? -13.367 -1.204 15.727 1 95.44 95 PRO B O 1
ATOM 1619 N N . ARG B 1 96 ? -12.008 0.314 16.578 1 85.06 96 ARG B N 1
ATOM 1620 C CA . ARG B 1 96 ? -10.961 -0.681 16.781 1 85.06 96 ARG B CA 1
ATOM 1621 C C . ARG B 1 96 ? -11.352 -1.677 17.859 1 85.06 96 ARG B C 1
ATOM 1623 O O . ARG B 1 96 ? -11.812 -1.283 18.938 1 85.06 96 ARG B O 1
ATOM 1630 N N . ARG B 1 97 ? -11.844 -2.826 17.438 1 66.5 97 ARG B N 1
ATOM 1631 C CA . ARG B 1 97 ? -12.281 -3.783 18.453 1 66.5 97 ARG B CA 1
ATOM 1632 C C . ARG B 1 97 ? -11.219 -3.957 19.531 1 66.5 97 ARG B C 1
ATOM 1634 O O . ARG B 1 97 ? -10.023 -4.055 19.234 1 66.5 97 ARG B O 1
ATOM 1641 N N . LYS B 1 98 ? -11.609 -3.678 20.703 1 56.44 98 LYS B N 1
ATOM 1642 C CA . LYS B 1 98 ? -10.781 -4.137 21.812 1 56.44 98 LYS B CA 1
ATOM 1643 C C . LYS B 1 98 ? -10.445 -5.617 21.672 1 56.44 98 LYS B C 1
ATOM 1645 O O . LYS B 1 98 ? -11.281 -6.414 21.234 1 56.44 98 LYS B O 1
ATOM 1650 N N . GLN B 1 99 ? -9.219 -6.09 21.422 1 51.31 99 GLN B N 1
ATOM 1651 C CA . GLN B 1 99 ? -8.805 -7.473 21.203 1 51.31 99 GLN B CA 1
ATOM 1652 C C . GLN B 1 99 ? -9.852 -8.445 21.734 1 51.31 99 GLN B C 1
ATOM 1654 O O . GLN B 1 99 ? -9.836 -9.633 21.391 1 51.31 99 GLN B O 1
ATOM 1659 N N . GLY B 1 100 ? -10.32 -8.312 22.906 1 46.78 100 GLY B N 1
ATOM 1660 C CA . GLY B 1 100 ? -10.992 -9.367 23.641 1 46.78 100 GLY B CA 1
ATOM 1661 C C . GLY B 1 100 ? -12.398 -9.641 23.141 1 46.78 100 GLY B C 1
ATOM 1662 O O . GLY B 1 100 ? -13.117 -10.453 23.719 1 46.78 100 GLY B O 1
ATOM 1663 N N . GLU B 1 101 ? -13.023 -8.75 22.469 1 51.5 101 GLU B N 1
ATOM 1664 C CA . GLU B 1 101 ? -14.43 -9.07 22.234 1 51.5 101 GLU B CA 1
ATOM 1665 C C . GLU B 1 101 ? -14.602 -10.008 21.047 1 51.5 101 GLU B C 1
ATOM 1667 O O . GLU B 1 101 ? -14.031 -9.781 19.984 1 51.5 101 GLU B O 1
ATOM 1672 N N . PRO B 1 102 ? -15.133 -11.305 21.203 1 47.94 102 PRO B N 1
ATOM 1673 C CA . PRO B 1 102 ? -15.375 -12.336 20.203 1 47.94 102 PRO B CA 1
ATOM 1674 C C . PRO B 1 102 ? -16.047 -11.781 18.938 1 47.94 102 PRO B C 1
ATOM 1676 O O . PRO B 1 102 ? -16.766 -10.773 19.016 1 47.94 102 PRO B O 1
ATOM 1679 N N . ASP B 1 103 ? -15.602 -12.055 17.734 1 46.91 103 ASP B N 1
ATOM 1680 C CA . ASP B 1 103 ? -16.234 -11.781 16.438 1 46.91 103 ASP B CA 1
ATOM 1681 C C . ASP B 1 103 ? -17.75 -11.906 16.547 1 46.91 103 ASP B C 1
ATOM 1683 O O . ASP B 1 103 ? -18.266 -12.852 17.141 1 46.91 103 ASP B O 1
ATOM 1687 N N . GLY B 1 104 ? -18.484 -10.836 16.594 1 42.22 104 GLY B N 1
ATOM 1688 C CA . GLY B 1 104 ? -19.938 -10.922 16.656 1 42.22 104 GLY B CA 1
ATOM 1689 C C . GLY B 1 104 ? -20.5 -12.023 15.781 1 42.22 104 GLY B C 1
ATOM 1690 O O . GLY B 1 104 ? -19.766 -12.672 15.031 1 42.22 104 GLY B O 1
ATOM 1691 N N . PRO B 1 105 ? -21.781 -12.492 16 1 44.88 105 PRO B N 1
ATOM 1692 C CA . PRO B 1 105 ? -22.422 -13.688 15.445 1 44.88 105 PRO B CA 1
ATOM 1693 C C . PRO B 1 105 ? -22.328 -13.742 13.922 1 44.88 105 PRO B C 1
ATOM 1695 O O . PRO B 1 105 ? -22.5 -12.727 13.25 1 44.88 105 PRO B O 1
ATOM 1698 N N . LYS B 1 106 ? -21.484 -14.594 13.297 1 45.72 106 LYS B N 1
ATOM 1699 C CA . LYS B 1 106 ? -21.516 -15.016 11.898 1 45.72 106 LYS B CA 1
ATOM 1700 C C . LYS B 1 106 ? -22.938 -15.117 11.383 1 45.72 106 LYS B C 1
ATOM 1702 O O . LYS B 1 106 ? -23.797 -15.727 12.031 1 45.72 106 LYS B O 1
ATOM 1707 N N . GLU B 1 107 ? -23.484 -14.148 10.711 1 41.16 107 GLU B N 1
ATOM 1708 C CA . GLU B 1 107 ? -24.828 -14.25 10.148 1 41.16 107 GLU B CA 1
ATOM 1709 C C . GLU B 1 107 ? -25.078 -15.641 9.57 1 41.16 107 GLU B C 1
ATOM 1711 O O . GLU B 1 107 ? -24.312 -16.125 8.742 1 41.16 107 GLU B O 1
ATOM 1716 N N . LYS B 1 108 ? -25.828 -16.594 10.219 1 37.66 108 LYS B N 1
ATOM 1717 C CA . LYS B 1 108 ? -26.359 -17.859 9.719 1 37.66 108 LYS B CA 1
ATOM 1718 C C . LYS B 1 108 ? -26.969 -17.703 8.328 1 37.66 108 LYS B C 1
ATOM 1720 O O . LYS B 1 108 ? -27.781 -16.797 8.102 1 37.66 108 LYS B O 1
ATOM 1725 N N . PRO B 1 109 ? -26.219 -18.25 7.312 1 41.81 109 PRO B N 1
ATOM 1726 C CA . PRO B 1 109 ? -26.953 -18.25 6.043 1 41.81 109 PRO B CA 1
ATOM 1727 C C . PRO B 1 109 ? -28.422 -18.609 6.207 1 41.81 109 PRO B C 1
ATOM 1729 O O . PRO B 1 109 ? -28.766 -19.484 7.008 1 41.81 109 PRO B O 1
ATOM 1732 N N . ARG B 1 110 ? -29.281 -17.641 5.859 1 33.78 110 ARG B N 1
ATOM 1733 C CA . ARG B 1 110 ? -30.656 -18.141 5.766 1 33.78 110 ARG B CA 1
ATOM 1734 C C . ARG B 1 110 ? -30.719 -19.422 4.938 1 33.78 110 ARG B C 1
ATOM 1736 O O . ARG B 1 110 ? -29.906 -19.625 4.043 1 33.78 110 ARG B O 1
#

Foldseek 3Di:
DDDDDVRVQVVQDWDWDWDKDAPCVVPVVVPQKQKVVRIDIATDTGGADPDNQWDKAAPAKDKDWDWIWIAGPVVRDIDIDIDIDMHGDGIDTDGDPPVPDPDPDPPPDD/DDDDDVRVQVVQDWDWDWDKDAPCVVPVVVPQKQKVVRIDIATDTGGADPDNQWDKAAPAKDKDWDWIWIAGPVVRDIDIDIDIDMHGDGIDTDGDPPVPDPDPDPPPDD